Protein AF-J0D8G4-F1 (afdb_monomer)

pLDDT: mean 87.31, std 18.26, range [24.48, 98.5]

Organism: Auricularia subglabra (strain TFB-10046 / SS5) (NCBI:txid717982)

Nearest PDB structures (foldseek):
  6wvt-assembly1_K  TM=3.069E-01  e=6.778E+00  Mus musculus

InterPro domains:
  IPR002893 Zinc finger, MYND-type [PF01753] (231-279)
  IPR002893 Zinc finger, MYND-type [PS50865] (231-279)

Radius of gyration: 22.6 Å; Cα contacts (8 Å, |Δi|>4): 363; chains: 1; bounding box: 56×48×64 Å

Secondary structure (DSSP, 8-state):
----PPPP----TTSSSS----SHHHH-TT-HHHHHHHHHHHHHTT-S-HHHHHHHHHHHHHHHHHHHTSHHHHHHHHHHHHHHHHHHHHHHHHHHHTSPSSPPHHHHHHHHHHHHGGGHHHHHHHHHHHH-TT--TTHHHHHHTT-HHHHHHHHHHHHTT-SSHHHH-HHHHHHHHHHHHHS-GGGGTTT-PPPPPHHHHHHHHHHHHHTTSHHHHHHHHHHHHHH--B-TTT--BGGG-SSSSPPEEPTTT-S-EESSHHHHHHHHT-SSS-HHHHHHHHHHHTTT--TTS-HHHHHHHHHHTT--HHHHHHHHHHHHTTSPPTTEEEE--GGGT---EEEE--SSS----------------

Solvent-accessible surface area (backbone atoms only — not comparable to full-atom values): 21196 Å² total; per-residue (Å²): 135,82,80,78,73,76,80,72,79,78,68,76,73,78,81,60,97,67,85,56,70,87,46,68,53,74,70,19,78,76,36,63,68,58,46,52,50,52,47,50,54,38,42,72,73,67,42,88,43,43,57,58,53,39,54,45,36,76,76,40,36,91,64,43,44,64,58,45,51,34,75,67,47,28,50,53,54,49,51,51,48,51,53,48,39,51,48,26,40,51,50,47,52,56,52,53,73,73,52,70,84,82,75,54,69,71,58,51,53,54,49,43,50,67,46,45,57,86,44,45,44,53,48,50,41,51,38,48,45,58,65,35,57,78,49,60,97,52,45,37,54,65,48,43,64,96,42,51,55,60,52,45,53,47,52,48,60,34,49,76,72,40,94,54,39,78,81,77,36,44,68,56,50,51,43,47,39,52,52,62,72,67,54,57,69,81,67,26,64,90,84,48,70,75,79,82,52,69,69,45,55,49,49,53,51,51,53,57,54,46,46,64,38,63,46,33,40,31,47,59,37,46,46,41,61,54,63,35,69,35,17,62,60,78,55,50,42,59,86,76,44,91,58,84,72,79,57,52,52,42,90,78,38,58,61,51,34,20,79,42,72,65,38,46,54,53,32,40,66,30,89,91,66,29,42,64,79,46,39,62,54,46,29,57,50,57,72,80,48,57,90,86,48,53,59,67,56,41,25,53,51,39,59,76,67,62,59,55,43,64,54,40,23,53,49,35,31,49,50,62,37,74,74,41,55,96,42,47,39,50,45,45,36,47,68,77,73,52,46,74,43,80,43,78,44,61,81,86,72,74,80,78,85,76,73,76,78,68,82,78,72,88,77,84,128

Structure (mmCIF, N/CA/C/O backbone):
data_AF-J0D8G4-F1
#
_entry.id   AF-J0D8G4-F1
#
loop_
_atom_site.group_PDB
_atom_site.id
_atom_site.type_symbol
_atom_site.label_atom_id
_atom_site.label_alt_id
_atom_site.label_comp_id
_atom_site.label_asym_id
_atom_site.label_entity_id
_atom_site.label_seq_id
_atom_site.pdbx_PDB_ins_code
_atom_site.Cartn_x
_atom_site.Cartn_y
_atom_site.Cartn_z
_atom_site.occupancy
_atom_site.B_iso_or_equiv
_atom_site.auth_seq_id
_atom_site.auth_comp_id
_atom_site.auth_asym_id
_atom_site.auth_atom_id
_atom_site.pdbx_PDB_model_num
ATOM 1 N N . MET A 1 1 ? -12.439 -22.809 19.357 1.00 33.28 1 MET A N 1
ATOM 2 C CA . MET A 1 1 ? -11.492 -21.901 18.682 1.00 33.28 1 MET A CA 1
ATOM 3 C C . MET A 1 1 ? -11.550 -22.225 17.202 1.00 33.28 1 MET A C 1
ATOM 5 O O . MET A 1 1 ? -11.176 -23.330 16.844 1.00 33.28 1 MET A O 1
ATOM 9 N N . ARG A 1 2 ? -12.129 -21.354 16.369 1.00 24.77 2 ARG A N 1
ATOM 10 C CA . ARG A 1 2 ? -11.902 -21.416 14.920 1.00 24.77 2 ARG A CA 1
ATOM 11 C C . ARG A 1 2 ? -10.681 -20.539 14.688 1.00 24.77 2 ARG A C 1
ATOM 13 O O . ARG A 1 2 ? -10.764 -19.349 14.970 1.00 24.77 2 ARG A O 1
ATOM 20 N N . GLU A 1 3 ? -9.556 -21.133 14.313 1.00 24.48 3 GLU A N 1
ATOM 21 C CA . GLU A 1 3 ? -8.421 -20.363 13.810 1.00 24.48 3 GLU A CA 1
ATOM 22 C C . GLU A 1 3 ? -8.910 -19.615 12.567 1.00 24.48 3 GLU A C 1
ATOM 24 O O . GLU A 1 3 ? -9.415 -20.228 11.624 1.00 24.48 3 GLU A O 1
ATOM 29 N N . SER A 1 4 ? -8.874 -18.284 12.615 1.00 26.41 4 SER A N 1
ATOM 30 C CA . SER A 1 4 ? -9.099 -17.457 11.436 1.00 26.41 4 SER A CA 1
ATOM 31 C C . SER A 1 4 ? -8.004 -17.811 10.440 1.00 26.41 4 SER A C 1
ATOM 33 O O . SER A 1 4 ? -6.831 -17.545 10.699 1.00 26.41 4 SER A O 1
ATOM 35 N N . LEU A 1 5 ? -8.380 -18.461 9.337 1.00 25.53 5 LEU A N 1
ATOM 36 C CA . LEU A 1 5 ? -7.475 -18.682 8.216 1.00 25.53 5 LEU A CA 1
ATOM 37 C C . LEU A 1 5 ? -6.892 -17.317 7.812 1.00 25.53 5 LEU A C 1
ATOM 39 O O . LEU A 1 5 ? -7.660 -16.348 7.748 1.00 25.53 5 LEU A O 1
ATOM 43 N N . PRO A 1 6 ? -5.571 -17.201 7.589 1.00 31.73 6 PRO A N 1
ATOM 44 C CA . PRO A 1 6 ? -4.994 -15.965 7.080 1.00 31.73 6 PRO A CA 1
ATOM 45 C C . PRO A 1 6 ? -5.737 -15.590 5.797 1.00 31.73 6 PRO A C 1
ATOM 47 O O . PRO A 1 6 ? -5.976 -16.454 4.952 1.00 31.73 6 PRO A O 1
ATOM 50 N N . ALA A 1 7 ? -6.162 -14.328 5.689 1.00 33.81 7 ALA A N 1
ATOM 51 C CA . ALA A 1 7 ? -6.790 -13.824 4.477 1.00 33.81 7 ALA A CA 1
ATOM 52 C C . ALA A 1 7 ? -5.858 -14.142 3.304 1.00 33.81 7 ALA A C 1
ATOM 54 O O . ALA A 1 7 ? -4.708 -13.694 3.298 1.00 33.81 7 ALA A O 1
ATOM 55 N N . GLU A 1 8 ? -6.320 -14.972 2.365 1.00 28.77 8 GLU A N 1
ATOM 56 C CA . GLU A 1 8 ? -5.532 -15.279 1.178 1.00 28.77 8 GLU A CA 1
ATOM 57 C C . GLU A 1 8 ? -5.184 -13.955 0.493 1.00 28.77 8 GLU A C 1
ATOM 59 O O . GLU A 1 8 ? -6.069 -13.103 0.339 1.00 28.77 8 GLU A O 1
ATOM 64 N N . PRO A 1 9 ? -3.914 -13.735 0.113 1.00 41.28 9 PRO A N 1
ATOM 65 C CA . PRO A 1 9 ? -3.548 -12.539 -0.618 1.00 41.28 9 PRO A CA 1
ATOM 66 C C . PRO A 1 9 ? -4.408 -12.502 -1.879 1.00 41.28 9 PRO A C 1
ATOM 68 O O . PRO A 1 9 ? -4.292 -13.371 -2.743 1.00 41.28 9 PRO A O 1
ATOM 71 N N . HIS A 1 10 ? -5.314 -11.522 -1.954 1.00 43.25 10 HIS A N 1
ATOM 72 C CA . HIS A 1 10 ? -6.151 -11.304 -3.122 1.00 43.25 10 HIS A CA 1
ATOM 73 C C . HIS A 1 10 ? -5.232 -11.171 -4.333 1.00 43.25 10 HIS A C 1
ATOM 75 O O . HIS A 1 10 ? -4.576 -10.144 -4.525 1.00 43.25 10 HIS A O 1
ATOM 81 N N . LEU A 1 11 ? -5.160 -12.234 -5.136 1.00 44.50 11 LEU A N 1
ATOM 82 C CA . LEU A 1 11 ? -4.431 -12.203 -6.388 1.00 44.50 11 LEU A CA 1
ATOM 83 C C . LEU A 1 11 ? -4.994 -11.035 -7.198 1.00 44.50 11 LEU A C 1
ATOM 85 O O . LEU A 1 11 ? -6.216 -10.960 -7.379 1.00 44.50 11 LEU A O 1
ATOM 89 N N . PRO A 1 12 ? -4.156 -10.117 -7.707 1.00 48.03 12 PRO A N 1
ATOM 90 C CA . PRO A 1 12 ? -4.636 -9.171 -8.691 1.00 48.03 12 PRO A CA 1
ATOM 91 C C . PRO A 1 12 ? -5.202 -10.006 -9.841 1.00 48.03 12 PRO A C 1
ATOM 93 O O . PRO A 1 12 ? -4.474 -10.790 -10.448 1.00 48.03 12 PRO A O 1
ATOM 96 N N . ALA A 1 13 ? -6.506 -9.871 -10.089 1.00 48.19 13 ALA A N 1
ATOM 97 C CA . ALA A 1 13 ? -7.339 -10.723 -10.947 1.00 48.19 13 ALA A CA 1
ATOM 98 C C . ALA A 1 13 ? -6.968 -10.721 -12.453 1.00 48.19 13 ALA A C 1
ATOM 100 O O . ALA A 1 13 ? -7.826 -10.906 -13.309 1.00 48.19 13 ALA A O 1
ATOM 101 N N . GLY A 1 14 ? -5.705 -10.467 -12.800 1.00 46.44 14 GLY A N 1
ATOM 102 C CA . GLY A 1 14 ? -5.222 -10.249 -14.159 1.00 46.44 14 GLY A CA 1
ATOM 103 C C . GLY A 1 14 ? -4.595 -11.455 -14.863 1.00 46.44 14 GLY A C 1
ATOM 104 O O . GLY A 1 14 ? -4.374 -11.346 -16.063 1.00 46.44 14 GLY A O 1
ATOM 105 N N . ASP A 1 15 ? -4.308 -12.573 -14.181 1.00 48.62 15 ASP A N 1
ATOM 106 C CA . ASP A 1 15 ? -3.599 -13.718 -14.800 1.00 48.62 15 ASP A CA 1
ATOM 107 C C . ASP A 1 15 ? -4.472 -14.980 -15.004 1.00 48.62 15 ASP A C 1
ATOM 109 O O . ASP A 1 15 ? -4.035 -15.924 -15.662 1.00 48.62 15 ASP A O 1
ATOM 113 N N . LEU A 1 16 ? -5.722 -15.012 -14.520 1.00 48.69 16 LEU A N 1
ATOM 114 C CA . LEU A 1 16 ? -6.654 -16.106 -14.825 1.00 48.69 16 LEU A CA 1
ATOM 115 C C . LEU A 1 16 ? -7.402 -15.795 -16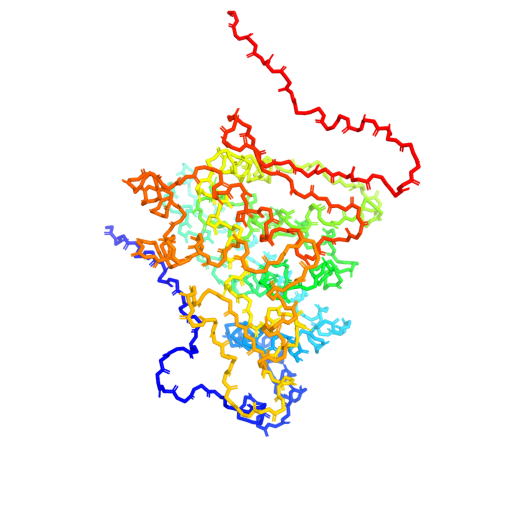.125 1.00 48.69 16 LEU A C 1
ATOM 117 O O . LEU A 1 16 ? -7.950 -14.711 -16.291 1.00 48.69 16 LEU A O 1
ATOM 121 N N . ALA A 1 17 ? -7.441 -16.760 -17.044 1.00 48.78 17 ALA A N 1
ATOM 122 C CA . ALA A 1 17 ? -7.949 -16.661 -18.418 1.00 48.78 17 ALA A CA 1
ATOM 123 C C . ALA A 1 17 ? -9.446 -16.273 -18.585 1.00 48.78 17 ALA A C 1
ATOM 125 O O . ALA A 1 17 ? -9.993 -16.379 -19.682 1.00 48.78 17 ALA A O 1
ATOM 126 N N . GLY A 1 18 ? -10.117 -15.802 -17.530 1.00 47.75 18 GLY A N 1
ATOM 127 C CA . GLY A 1 18 ? -11.491 -15.308 -17.531 1.00 47.75 18 GLY A CA 1
ATOM 128 C C . GLY A 1 18 ? -11.559 -13.780 -17.555 1.00 47.75 18 GLY A C 1
ATOM 129 O O . GLY A 1 18 ? -11.491 -13.144 -16.513 1.00 47.75 18 GLY A O 1
ATOM 130 N N . GLY A 1 19 ? -11.705 -13.220 -18.759 1.00 58.56 19 GLY A N 1
ATOM 131 C CA . GLY A 1 19 ? -12.304 -11.911 -19.072 1.00 58.56 19 GLY A CA 1
ATOM 132 C C . GLY A 1 19 ? -12.262 -10.795 -18.022 1.00 58.56 19 GLY A C 1
ATOM 133 O O . GLY A 1 19 ? -13.315 -10.264 -17.679 1.00 58.56 19 GLY A O 1
ATOM 134 N N . TRP A 1 20 ? -11.080 -10.390 -17.552 1.00 65.56 20 TRP A N 1
ATOM 135 C CA . TRP A 1 20 ? -10.944 -9.091 -16.887 1.00 65.56 20 TRP A CA 1
ATOM 136 C C . TRP A 1 20 ? -11.300 -7.970 -17.885 1.00 65.56 20 TRP A C 1
ATOM 138 O O . TRP A 1 20 ? -11.010 -8.150 -19.077 1.00 65.56 20 TRP A O 1
ATOM 148 N N . PRO A 1 21 ? -11.904 -6.845 -17.446 1.00 74.44 21 PRO A N 1
ATOM 149 C CA . PRO A 1 21 ? -12.318 -5.770 -18.341 1.00 74.44 21 PRO A CA 1
ATOM 150 C C . PRO A 1 21 ? -11.182 -5.353 -19.278 1.00 74.44 21 PRO A C 1
ATOM 152 O O . PRO A 1 21 ? -10.086 -5.000 -18.835 1.00 74.44 21 PRO A O 1
ATOM 155 N N . ARG A 1 22 ? -11.428 -5.452 -20.583 1.00 70.25 22 ARG A N 1
ATOM 156 C CA . ARG A 1 22 ? -10.457 -5.181 -21.652 1.00 70.25 22 ARG A CA 1
ATOM 157 C C . ARG A 1 22 ? -10.414 -3.713 -22.038 1.00 70.25 22 ARG A C 1
ATOM 159 O O . ARG A 1 22 ? -9.465 -3.289 -22.696 1.00 70.25 22 ARG A O 1
ATOM 166 N N . SER A 1 23 ? -11.433 -2.962 -21.647 1.00 78.25 23 SER A N 1
ATOM 167 C CA . SER A 1 23 ? -11.583 -1.550 -21.954 1.00 78.25 23 SER A CA 1
ATOM 168 C C . SER A 1 23 ? -12.081 -0.770 -20.741 1.00 78.25 23 SER A C 1
ATOM 170 O O . SER A 1 23 ? -12.554 -1.337 -19.750 1.00 78.25 23 SER A O 1
ATOM 172 N N . LEU A 1 24 ? -11.962 0.555 -20.822 1.00 85.06 24 LEU A N 1
ATOM 173 C CA . LEU A 1 24 ? -12.530 1.447 -19.819 1.00 85.06 24 LEU A CA 1
ATOM 174 C C . LEU A 1 24 ? -14.051 1.387 -19.807 1.00 85.06 24 LEU A C 1
ATOM 176 O O . LEU A 1 24 ? -14.644 1.495 -18.743 1.00 85.06 24 LEU A O 1
ATOM 180 N N . GLU A 1 25 ? -14.670 1.182 -20.963 1.00 88.12 25 GLU A N 1
ATOM 181 C CA . GLU A 1 25 ? -16.117 1.112 -21.132 1.00 88.12 25 GLU A CA 1
ATOM 182 C C . GLU A 1 25 ? -16.698 -0.136 -20.456 1.00 88.12 25 GLU A C 1
ATOM 184 O O . GLU A 1 25 ? -17.761 -0.068 -19.852 1.00 88.12 25 GLU A O 1
ATOM 189 N N . GLU A 1 26 ? -15.986 -1.267 -20.473 1.00 86.12 26 GLU A N 1
ATOM 190 C CA . GLU A 1 26 ? -16.391 -2.464 -19.719 1.00 86.12 26 GLU A CA 1
ATOM 191 C C . GLU A 1 26 ? -16.316 -2.235 -18.201 1.00 86.12 26 GLU A C 1
ATOM 193 O O . GLU A 1 26 ? -17.081 -2.810 -17.423 1.00 86.12 26 GLU A O 1
ATOM 198 N N . LEU A 1 27 ? -15.394 -1.377 -17.763 1.00 86.25 27 LEU A N 1
ATOM 199 C CA . LEU A 1 27 ? -15.210 -1.046 -16.357 1.00 86.25 27 LEU A CA 1
ATOM 200 C C . LEU A 1 27 ? -16.160 0.066 -15.882 1.00 86.25 27 LEU A C 1
ATOM 202 O O . LEU A 1 27 ? -16.593 0.069 -14.728 1.00 86.25 27 LEU A O 1
ATOM 206 N N . PHE A 1 28 ? -16.468 1.005 -16.763 1.00 92.50 28 PHE A N 1
ATOM 207 C CA . PHE A 1 28 ? -17.262 2.195 -16.515 1.00 92.50 28 PHE A CA 1
ATOM 208 C C . PHE A 1 28 ? -18.282 2.356 -17.653 1.00 92.50 28 PHE A C 1
ATOM 210 O O . PHE A 1 28 ? -18.129 3.245 -18.494 1.00 92.50 28 PHE A O 1
ATOM 217 N N . PRO A 1 29 ? -19.333 1.516 -17.697 1.00 90.44 29 PRO A N 1
ATOM 218 C CA . PRO A 1 29 ? -20.279 1.483 -18.819 1.00 90.44 29 PRO A CA 1
ATOM 219 C C . PRO A 1 29 ? -21.029 2.803 -19.017 1.00 90.44 29 PRO A C 1
ATOM 221 O O . PRO A 1 29 ? -21.440 3.126 -20.126 1.00 90.44 29 PRO A O 1
ATOM 224 N N . GLU A 1 30 ? -21.176 3.594 -17.954 1.00 93.88 30 GLU A N 1
ATOM 225 C CA . GLU A 1 30 ? -21.797 4.921 -17.997 1.00 93.88 30 GLU A CA 1
ATOM 226 C C . GLU A 1 30 ? -20.766 6.068 -17.967 1.00 93.88 30 GLU A C 1
ATOM 228 O O . GLU A 1 30 ? -21.123 7.224 -17.731 1.00 93.88 30 GLU A O 1
ATOM 233 N N . GLY A 1 31 ? -19.483 5.753 -18.164 1.00 94.44 31 GLY A N 1
ATOM 234 C CA . GLY A 1 31 ? -18.351 6.660 -17.987 1.00 94.44 31 GLY A CA 1
ATOM 235 C C . GLY A 1 31 ? -17.797 6.669 -16.557 1.00 94.44 31 GLY A C 1
ATOM 236 O O . GLY A 1 31 ? -18.505 6.382 -15.582 1.00 94.44 31 GLY A O 1
ATOM 237 N N . THR A 1 32 ? -16.502 6.986 -16.436 1.00 93.19 32 THR A N 1
ATOM 238 C CA . THR A 1 32 ? -15.746 6.975 -15.169 1.00 93.19 32 THR A CA 1
ATOM 239 C C . THR A 1 32 ? -16.421 7.839 -14.107 1.00 93.19 32 THR A C 1
ATOM 241 O O . THR A 1 32 ? -16.737 7.350 -13.023 1.00 93.19 32 THR A O 1
ATOM 244 N N . ASP A 1 33 ? -16.742 9.088 -14.445 1.00 95.56 33 ASP A N 1
ATOM 245 C CA . ASP A 1 33 ? -17.301 10.059 -13.502 1.00 95.56 33 ASP A CA 1
ATOM 246 C C . ASP A 1 33 ? -18.657 9.636 -12.942 1.00 95.56 33 ASP A C 1
ATOM 248 O O . ASP A 1 33 ? -18.877 9.678 -11.732 1.00 95.56 33 ASP A O 1
ATOM 252 N N . ARG A 1 34 ? -19.584 9.213 -13.810 1.00 96.56 34 ARG A N 1
ATOM 253 C CA . ARG A 1 34 ? -20.932 8.805 -13.392 1.00 96.56 34 ARG A CA 1
ATOM 254 C C . ARG A 1 34 ? -20.885 7.538 -12.544 1.00 96.56 34 ARG A C 1
ATOM 256 O O . ARG A 1 34 ? -21.571 7.466 -11.521 1.00 96.56 34 ARG A O 1
ATOM 263 N N . THR A 1 35 ? -20.043 6.580 -12.924 1.00 96.12 35 THR A N 1
ATOM 264 C CA . THR A 1 35 ? -19.861 5.337 -12.167 1.00 96.12 35 THR A CA 1
ATOM 265 C C . THR A 1 35 ? -19.278 5.623 -10.782 1.00 96.12 35 THR A C 1
ATOM 267 O O . THR A 1 35 ? -19.861 5.224 -9.774 1.00 96.12 35 THR A O 1
ATOM 270 N N . LEU A 1 36 ? -18.166 6.364 -10.704 1.00 96.94 36 LEU A N 1
ATOM 271 C CA . LEU A 1 36 ? -17.510 6.669 -9.431 1.00 96.94 36 LEU A CA 1
ATOM 272 C C . LEU A 1 36 ? -18.367 7.579 -8.543 1.00 96.94 36 LEU A C 1
ATOM 274 O O . LEU A 1 36 ? -18.434 7.352 -7.338 1.00 96.94 36 LEU A O 1
ATOM 278 N N . ARG A 1 37 ? -19.101 8.544 -9.113 1.00 97.62 37 ARG A N 1
ATOM 279 C CA . ARG A 1 37 ? -20.067 9.360 -8.358 1.00 97.62 37 ARG A CA 1
ATOM 280 C C . ARG A 1 37 ? -21.176 8.503 -7.756 1.00 97.62 37 ARG A C 1
ATOM 282 O O . ARG A 1 37 ? -21.519 8.689 -6.593 1.00 97.62 37 ARG A O 1
ATOM 289 N N . SER A 1 38 ? -21.704 7.544 -8.516 1.00 97.44 38 SER A N 1
ATOM 290 C CA . SER A 1 38 ? -22.723 6.613 -8.019 1.00 97.44 38 SER A CA 1
ATOM 291 C C . SER A 1 38 ? -22.182 5.755 -6.873 1.00 97.44 38 SER A C 1
ATOM 293 O O . SER A 1 38 ? -22.856 5.602 -5.857 1.00 97.44 38 SER A O 1
ATOM 295 N N . LEU A 1 39 ? -20.939 5.270 -6.978 1.00 97.00 39 LEU A N 1
ATOM 296 C CA . LEU A 1 39 ? -20.277 4.545 -5.890 1.00 97.00 39 LEU A CA 1
ATOM 297 C C . LEU A 1 39 ? -20.058 5.425 -4.650 1.00 97.00 39 LEU A C 1
ATOM 299 O O . LEU A 1 39 ? -20.285 4.958 -3.540 1.00 97.00 39 LEU A O 1
ATOM 303 N N . LEU A 1 40 ? -19.679 6.697 -4.801 1.00 97.88 40 LEU A N 1
ATOM 304 C CA . LEU A 1 40 ? -19.556 7.611 -3.658 1.00 97.88 40 LEU A CA 1
ATOM 305 C C . LEU A 1 40 ? -20.907 7.910 -3.000 1.00 97.88 40 LEU A C 1
ATOM 307 O O . LEU A 1 40 ? -20.990 7.925 -1.776 1.00 97.88 40 LEU A O 1
ATOM 311 N N . ASN A 1 41 ? -21.973 8.074 -3.784 1.00 97.81 41 ASN A N 1
ATOM 312 C CA . ASN A 1 41 ? -23.323 8.249 -3.243 1.00 97.81 41 ASN A CA 1
ATOM 313 C C . ASN A 1 41 ? -23.768 7.010 -2.442 1.00 97.81 41 ASN A C 1
ATOM 315 O O . ASN A 1 41 ? -24.327 7.136 -1.355 1.00 97.81 41 ASN A O 1
ATOM 319 N N . LEU A 1 42 ? -23.483 5.807 -2.952 1.00 97.50 42 LEU A N 1
ATOM 320 C CA . LEU A 1 42 ? -23.752 4.554 -2.243 1.00 97.50 42 LEU A CA 1
ATOM 321 C C . LEU A 1 42 ? -22.906 4.430 -0.968 1.00 97.50 42 LEU A C 1
ATOM 323 O O . LEU A 1 42 ? -23.422 4.021 0.070 1.00 97.50 42 LEU A O 1
ATOM 327 N N . LEU A 1 43 ? -21.630 4.821 -1.018 1.00 96.94 43 LEU A N 1
ATOM 328 C CA . LEU A 1 43 ? -20.745 4.842 0.147 1.00 96.94 43 LEU A CA 1
ATOM 329 C C . LEU A 1 43 ? -21.286 5.767 1.247 1.00 96.94 43 LEU A C 1
ATOM 331 O O . LEU A 1 43 ? -21.270 5.413 2.426 1.00 96.94 43 LEU A O 1
ATOM 335 N N . GLU A 1 44 ? -21.782 6.945 0.872 1.00 96.69 44 GLU A N 1
ATOM 336 C CA . GLU A 1 44 ? -22.394 7.894 1.803 1.00 96.69 44 GLU A CA 1
ATOM 337 C C . GLU A 1 44 ? -23.674 7.359 2.430 1.00 96.69 44 GLU A C 1
ATOM 339 O O . GLU A 1 44 ? -23.839 7.497 3.642 1.00 96.69 44 GLU A O 1
ATOM 344 N N . ALA A 1 45 ? -24.505 6.670 1.647 1.00 96.62 45 ALA A N 1
ATOM 345 C CA . ALA A 1 45 ? -25.709 5.987 2.115 1.00 96.62 45 ALA A CA 1
ATOM 346 C C . ALA A 1 45 ? -25.424 4.648 2.835 1.00 96.62 45 ALA A C 1
ATOM 348 O O . ALA A 1 45 ? -26.313 3.815 2.979 1.00 96.62 45 ALA A O 1
ATOM 349 N N . ASP A 1 46 ? -24.183 4.442 3.288 1.00 95.19 46 ASP A N 1
ATOM 350 C CA . ASP A 1 46 ? -23.725 3.290 4.071 1.00 95.19 46 ASP A CA 1
ATOM 351 C C . ASP A 1 46 ? -23.778 1.926 3.373 1.00 95.19 46 ASP A C 1
ATOM 353 O O . ASP A 1 46 ? -23.585 0.893 4.017 1.00 95.19 46 ASP A O 1
ATOM 357 N N . PHE A 1 47 ? -23.904 1.892 2.046 1.00 96.19 47 PHE A N 1
ATOM 358 C CA . PHE A 1 47 ? -23.736 0.646 1.307 1.00 96.19 47 PHE A CA 1
ATOM 359 C C . PHE A 1 47 ? -22.264 0.187 1.327 1.00 96.19 47 PHE A C 1
ATOM 361 O O . PHE A 1 47 ? -21.343 1.012 1.277 1.00 96.19 47 PHE A O 1
ATOM 368 N N . PRO A 1 48 ? -21.998 -1.133 1.367 1.00 92.69 48 PRO A N 1
ATOM 369 C CA . PRO A 1 48 ? -20.652 -1.698 1.476 1.00 92.69 48 PRO A CA 1
ATOM 370 C C . PRO A 1 48 ? -19.895 -1.695 0.133 1.00 92.69 48 PRO A C 1
ATOM 372 O O . PRO A 1 48 ? -19.330 -2.699 -0.283 1.00 92.69 48 PRO A O 1
ATOM 375 N N . VAL A 1 49 ? -19.859 -0.555 -0.559 1.00 96.12 49 VAL A N 1
ATOM 376 C CA . VAL A 1 49 ? -19.206 -0.399 -1.874 1.00 96.12 49 VAL A CA 1
ATOM 377 C C . VAL A 1 49 ? -17.715 -0.050 -1.786 1.00 96.12 49 VAL A C 1
ATOM 379 O O . VAL A 1 49 ? -17.060 0.131 -2.810 1.00 96.12 49 VAL A O 1
ATOM 382 N N . GLY A 1 50 ? -17.157 0.037 -0.573 1.00 94.06 50 GLY A N 1
ATOM 383 C CA . GLY A 1 50 ? -15.745 0.367 -0.351 1.00 94.06 50 GLY A CA 1
ATOM 384 C C . GLY A 1 50 ? -14.787 -0.607 -1.044 1.00 94.06 50 GLY A C 1
ATOM 385 O O . GLY A 1 50 ? -13.855 -0.162 -1.708 1.00 94.06 50 GLY A O 1
ATOM 386 N N . ALA A 1 51 ? -15.070 -1.914 -0.975 1.00 92.19 51 ALA A N 1
ATOM 387 C CA . ALA A 1 51 ? -14.310 -2.940 -1.694 1.00 92.19 51 ALA A CA 1
ATOM 388 C C . ALA A 1 51 ? -14.348 -2.718 -3.215 1.00 92.19 51 ALA A C 1
ATOM 390 O O . ALA A 1 51 ? -13.320 -2.760 -3.878 1.00 92.19 51 ALA A O 1
ATOM 391 N N . THR A 1 52 ? -15.514 -2.374 -3.769 1.00 94.56 52 THR A N 1
ATOM 392 C CA . THR A 1 52 ? -15.644 -2.093 -5.203 1.00 94.56 52 THR A CA 1
ATOM 393 C C . THR A 1 52 ? -14.822 -0.876 -5.621 1.00 94.56 52 THR A C 1
ATOM 395 O O . THR A 1 52 ? -14.167 -0.920 -6.657 1.00 94.56 52 THR A O 1
ATOM 398 N N . ILE A 1 53 ? -14.811 0.205 -4.833 1.00 95.69 53 ILE A N 1
ATOM 399 C CA . ILE A 1 53 ? -13.964 1.378 -5.117 1.00 95.69 53 ILE A CA 1
ATOM 400 C C . ILE A 1 53 ? -12.482 0.983 -5.067 1.00 95.69 53 ILE A C 1
ATOM 402 O O . ILE A 1 53 ? -11.720 1.364 -5.956 1.00 95.69 53 ILE A O 1
ATOM 406 N N . LEU A 1 54 ? -12.092 0.192 -4.065 1.00 94.06 54 LEU A N 1
ATOM 407 C CA . LEU A 1 54 ? -10.730 -0.304 -3.892 1.00 94.06 54 LEU A CA 1
ATOM 408 C C . LEU A 1 54 ? -10.263 -1.155 -5.082 1.00 94.06 54 LEU A C 1
ATOM 410 O O . LEU A 1 54 ? -9.186 -0.904 -5.623 1.00 94.06 54 LEU A O 1
ATOM 414 N N . ASP A 1 55 ? -11.092 -2.088 -5.550 1.00 91.31 55 ASP A N 1
ATOM 415 C CA . ASP A 1 55 ? -10.796 -2.935 -6.710 1.00 91.31 55 ASP A CA 1
ATOM 416 C C . ASP A 1 55 ? -10.553 -2.097 -7.972 1.00 91.31 55 ASP A C 1
ATOM 418 O O . ASP A 1 55 ? -9.599 -2.327 -8.726 1.00 91.31 55 ASP A O 1
ATOM 422 N N . ARG A 1 56 ? -11.395 -1.077 -8.195 1.00 93.06 56 ARG A N 1
ATOM 423 C CA . ARG A 1 56 ? -11.248 -0.154 -9.332 1.00 93.06 56 ARG A CA 1
ATOM 424 C C . ARG A 1 56 ? -9.985 0.685 -9.184 1.00 93.06 56 ARG A C 1
ATOM 426 O O . ARG A 1 56 ? -9.249 0.825 -10.159 1.00 93.06 56 ARG A O 1
ATOM 433 N N . LEU A 1 57 ? -9.697 1.194 -7.986 1.00 93.62 57 LEU A N 1
ATOM 434 C CA . LEU A 1 57 ? -8.475 1.946 -7.709 1.00 93.62 57 LEU A CA 1
ATOM 435 C C . LEU A 1 57 ? -7.224 1.089 -7.950 1.00 93.62 57 LEU A C 1
ATOM 437 O O . LEU A 1 57 ? -6.297 1.560 -8.599 1.00 93.62 57 LEU A O 1
ATOM 441 N N . SER A 1 58 ? -7.200 -0.168 -7.500 1.00 88.94 58 SER A N 1
ATOM 442 C CA . SER A 1 58 ? -6.059 -1.073 -7.704 1.00 88.94 58 SER A CA 1
ATOM 443 C C . SER A 1 58 ? -5.829 -1.408 -9.181 1.00 88.94 58 SER A C 1
ATOM 445 O O . SER A 1 58 ? -4.690 -1.508 -9.637 1.00 88.94 58 SER A O 1
ATOM 447 N N . GLY A 1 59 ? -6.903 -1.584 -9.954 1.00 86.56 59 GLY A N 1
ATOM 448 C CA . GLY A 1 59 ? -6.795 -1.911 -11.375 1.00 86.56 59 GLY A CA 1
ATOM 449 C C . GLY A 1 59 ? -6.509 -0.717 -12.284 1.00 86.56 59 GLY A C 1
ATOM 450 O O . GLY A 1 59 ? -5.826 -0.865 -13.297 1.00 86.56 59 GLY A O 1
ATOM 451 N N . PHE A 1 60 ? -7.047 0.452 -11.934 1.00 90.25 60 PHE A N 1
ATOM 452 C CA . PHE A 1 60 ? -7.231 1.582 -12.847 1.00 90.25 60 PHE A CA 1
ATOM 453 C C . PHE A 1 60 ? -6.920 2.920 -12.170 1.00 90.25 60 PHE A C 1
ATOM 455 O O . PHE A 1 60 ? -7.549 3.942 -12.456 1.00 90.25 60 PHE A O 1
ATOM 462 N N . ARG A 1 61 ? -5.922 2.917 -11.277 1.00 92.12 61 ARG A N 1
ATOM 463 C CA . ARG A 1 61 ? -5.497 4.078 -10.481 1.00 92.12 61 ARG A CA 1
ATOM 464 C C . ARG A 1 61 ? -5.397 5.388 -11.274 1.00 92.12 61 ARG A C 1
ATOM 466 O O . ARG A 1 61 ? -5.985 6.355 -10.805 1.00 92.12 61 ARG A O 1
ATOM 473 N N . PRO A 1 62 ? -4.750 5.458 -12.453 1.00 90.75 62 PRO A N 1
ATOM 474 C CA . PRO A 1 62 ? -4.615 6.710 -13.206 1.00 90.75 62 PRO A CA 1
ATOM 475 C C . PRO A 1 62 ? -5.936 7.347 -13.652 1.00 90.75 62 PRO A C 1
ATOM 477 O O . PRO A 1 62 ? -5.956 8.535 -13.935 1.00 90.75 62 PRO A O 1
ATOM 480 N N . PHE A 1 63 ? -7.044 6.600 -13.678 1.00 91.25 63 PHE A N 1
ATOM 481 C CA . PHE A 1 63 ? -8.374 7.152 -13.961 1.00 91.25 63 PHE A CA 1
ATOM 482 C C . PHE A 1 63 ? -9.202 7.365 -12.701 1.00 91.25 63 PHE A C 1
ATOM 484 O O . PHE A 1 63 ? -9.936 8.343 -12.590 1.00 91.25 63 PHE A O 1
ATOM 491 N N . VAL A 1 64 ? -9.092 6.443 -11.743 1.00 95.12 64 VAL A N 1
ATOM 492 C CA . VAL A 1 64 ? -9.888 6.482 -10.514 1.00 95.12 64 VAL A CA 1
ATOM 493 C C . VAL A 1 64 ? -9.351 7.531 -9.548 1.00 95.12 64 VAL A C 1
ATOM 495 O O . VAL A 1 64 ? -10.127 8.310 -9.000 1.00 95.12 64 VAL A O 1
ATOM 498 N N . LEU A 1 65 ? -8.034 7.584 -9.345 1.00 96.25 65 LEU A N 1
ATOM 499 C CA . LEU A 1 65 ? -7.434 8.477 -8.362 1.00 96.25 65 LEU A CA 1
ATOM 500 C C . LEU A 1 65 ? -7.676 9.956 -8.682 1.00 96.25 65 LEU A C 1
ATOM 502 O O . LEU A 1 65 ? -8.112 10.638 -7.762 1.00 96.25 65 LEU A O 1
ATOM 506 N N . PRO A 1 66 ? -7.489 10.475 -9.915 1.00 96.12 66 PRO A N 1
ATOM 507 C CA . PRO A 1 66 ? -7.762 11.888 -10.189 1.00 96.12 66 PRO A CA 1
ATOM 508 C C . PRO A 1 66 ? -9.197 12.298 -9.852 1.00 96.12 66 PRO A C 1
ATOM 510 O O . PRO A 1 66 ? -9.413 13.364 -9.281 1.00 96.12 66 PRO A O 1
ATOM 513 N N . PHE A 1 67 ? -10.173 11.426 -10.129 1.00 96.81 67 PHE A N 1
ATOM 514 C CA . PHE A 1 67 ? -11.565 11.656 -9.752 1.00 96.81 67 PHE A CA 1
ATOM 515 C C . PHE A 1 67 ? -11.741 11.692 -8.226 1.00 96.81 67 PHE A C 1
ATOM 517 O O . PHE A 1 67 ? -12.326 12.639 -7.692 1.00 96.81 67 PHE A O 1
ATOM 524 N N . LEU A 1 68 ? -11.223 10.686 -7.509 1.00 97.44 68 LEU A N 1
ATOM 525 C CA . LEU A 1 68 ? -11.339 10.614 -6.046 1.00 97.44 68 LEU A CA 1
ATOM 526 C C . LEU A 1 68 ? -10.566 11.741 -5.343 1.00 97.44 68 LEU A C 1
ATOM 528 O O . LEU A 1 68 ? -10.990 12.192 -4.284 1.00 97.44 68 LEU A O 1
ATOM 532 N N . ALA A 1 69 ? -9.457 12.200 -5.924 1.00 97.19 69 ALA A N 1
ATOM 533 C CA . ALA A 1 69 ? -8.575 13.225 -5.373 1.00 97.19 69 ALA A CA 1
ATOM 534 C C . ALA A 1 69 ? -9.090 14.659 -5.578 1.00 97.19 69 ALA A C 1
ATOM 536 O O . ALA A 1 69 ? -8.500 15.599 -5.040 1.00 97.19 69 ALA A O 1
ATOM 537 N N . THR A 1 70 ? -10.193 14.856 -6.311 1.00 97.31 70 THR A N 1
ATOM 538 C CA . THR A 1 70 ? -10.846 16.173 -6.360 1.00 97.31 70 THR A CA 1
ATOM 539 C C . THR A 1 70 ? -11.225 16.636 -4.943 1.00 97.31 70 THR A C 1
ATOM 541 O O . THR A 1 70 ? -11.592 15.804 -4.104 1.00 97.31 70 THR A O 1
ATOM 544 N N . PRO A 1 71 ? -11.172 17.952 -4.644 1.00 97.50 71 PRO A N 1
ATOM 545 C CA . PRO A 1 71 ? -11.451 18.462 -3.302 1.00 97.50 71 PRO A CA 1
ATOM 546 C C . PRO A 1 71 ? -12.798 18.018 -2.725 1.00 97.50 71 PRO A C 1
ATOM 548 O O . PRO A 1 71 ? -12.877 17.704 -1.539 1.00 97.50 71 PRO A O 1
ATOM 551 N N . GLU A 1 72 ? -13.833 17.952 -3.564 1.00 97.38 72 GLU A N 1
ATOM 552 C CA . GLU A 1 72 ? -15.164 17.483 -3.181 1.00 97.38 72 GLU A CA 1
ATOM 553 C C . GLU A 1 72 ? -15.149 15.996 -2.794 1.00 97.38 72 GLU A C 1
ATOM 555 O O . GLU A 1 72 ? -15.534 15.638 -1.680 1.00 97.38 72 GLU A O 1
ATOM 560 N N . HIS A 1 73 ? -14.677 15.116 -3.683 1.00 97.69 73 HIS A N 1
ATOM 561 C CA . HIS A 1 73 ? -14.740 13.671 -3.453 1.00 97.69 73 HIS A CA 1
ATOM 562 C C . HIS A 1 73 ? -13.829 13.218 -2.308 1.00 97.69 73 HIS A C 1
ATOM 564 O O . HIS A 1 73 ? -14.263 12.419 -1.473 1.00 97.69 73 HIS A O 1
ATOM 570 N N . ARG A 1 74 ? -12.612 13.771 -2.193 1.00 97.31 74 ARG A N 1
ATOM 571 C CA . ARG A 1 74 ? -11.722 13.455 -1.064 1.00 97.31 74 ARG A CA 1
ATOM 572 C C . ARG A 1 74 ? -12.342 13.885 0.266 1.00 97.31 74 ARG A C 1
ATOM 574 O O . ARG A 1 74 ? -12.298 13.125 1.231 1.00 97.31 74 ARG A O 1
ATOM 581 N N . ALA A 1 75 ? -12.996 15.054 0.317 1.00 97.38 75 ALA A N 1
ATOM 582 C CA . ALA A 1 75 ? -13.663 15.533 1.526 1.00 97.38 75 ALA A CA 1
ATOM 583 C C . ALA A 1 75 ? -14.815 14.609 1.942 1.00 97.38 75 ALA A C 1
ATOM 585 O O . ALA A 1 75 ? -14.947 14.318 3.130 1.00 97.38 75 ALA A O 1
ATOM 586 N N . ARG A 1 76 ? -15.597 14.100 0.981 1.00 97.62 76 ARG A N 1
ATOM 587 C CA . ARG A 1 76 ? -16.676 13.123 1.219 1.00 97.62 76 ARG A CA 1
ATOM 588 C C . ARG A 1 76 ? -16.140 11.807 1.795 1.00 97.62 76 ARG A C 1
ATOM 590 O O . ARG A 1 76 ? -16.639 11.332 2.815 1.00 97.62 76 ARG A O 1
ATOM 597 N N . ILE A 1 77 ? -15.078 11.253 1.204 1.00 98.00 77 ILE A N 1
ATOM 598 C CA . ILE A 1 77 ? -14.444 10.001 1.664 1.00 98.00 77 ILE A CA 1
ATOM 599 C C . ILE A 1 77 ? -13.861 10.165 3.074 1.00 98.00 77 ILE A C 1
ATOM 601 O O . ILE A 1 77 ? -14.126 9.342 3.953 1.00 98.00 77 ILE A O 1
ATOM 605 N N . ILE A 1 78 ? -13.109 11.245 3.310 1.00 98.25 78 ILE A N 1
ATOM 606 C CA . ILE A 1 78 ? -12.512 11.546 4.618 1.00 98.25 78 ILE A CA 1
ATOM 607 C C . ILE A 1 78 ? -13.606 11.768 5.665 1.00 98.25 78 ILE A C 1
ATOM 609 O O . ILE A 1 78 ? -13.548 11.171 6.738 1.00 98.25 78 ILE A O 1
ATOM 613 N N . ALA A 1 79 ? -14.641 12.556 5.355 1.00 97.88 79 ALA A N 1
ATOM 614 C CA . ALA A 1 79 ? -15.767 12.776 6.260 1.00 97.88 79 ALA A CA 1
ATOM 615 C C . ALA A 1 79 ? -16.463 11.460 6.632 1.00 97.88 79 ALA A C 1
ATOM 617 O O . ALA A 1 79 ? -16.792 11.255 7.802 1.00 97.88 79 ALA A O 1
ATOM 618 N N . LYS A 1 80 ? -16.629 10.538 5.672 1.00 97.75 80 LYS A N 1
ATOM 619 C CA . LYS A 1 80 ? -17.220 9.224 5.940 1.00 97.75 80 LYS A CA 1
ATOM 620 C C . LYS A 1 80 ? -16.356 8.376 6.872 1.00 97.75 80 LYS A C 1
ATOM 622 O O . LYS A 1 80 ? -16.887 7.795 7.820 1.00 97.75 80 LYS A O 1
ATOM 627 N N . LEU A 1 81 ? -15.043 8.326 6.636 1.00 98.00 81 LEU A N 1
ATOM 628 C CA . LEU A 1 81 ? -14.105 7.615 7.508 1.00 98.00 81 LEU A CA 1
ATOM 629 C C . LEU A 1 81 ? -14.120 8.199 8.926 1.00 98.00 81 LEU A C 1
ATOM 631 O O . LEU A 1 81 ? -14.267 7.450 9.889 1.00 98.00 81 LEU A O 1
ATOM 635 N N . LEU A 1 82 ? -14.052 9.525 9.054 1.00 98.12 82 LEU A N 1
ATOM 636 C CA . LEU A 1 82 ? -14.113 10.222 10.339 1.00 98.12 82 LEU A CA 1
ATOM 637 C C . LEU A 1 82 ? -15.414 9.929 11.094 1.00 98.12 82 LEU A C 1
ATOM 639 O O . LEU A 1 82 ? -15.379 9.634 12.287 1.00 98.12 82 LEU A O 1
ATOM 643 N N . ALA A 1 83 ? -16.562 9.994 10.413 1.00 98.00 83 ALA A N 1
ATOM 644 C CA . ALA A 1 83 ? -17.861 9.716 11.018 1.00 98.00 83 ALA A CA 1
ATOM 645 C C . ALA A 1 83 ? -17.936 8.280 11.557 1.00 98.00 83 ALA A C 1
ATOM 647 O O . ALA A 1 83 ? -18.308 8.078 12.714 1.00 98.00 83 ALA A O 1
ATOM 648 N N . ARG A 1 84 ? -17.521 7.290 10.756 1.00 97.50 84 ARG A N 1
ATOM 649 C CA . ARG A 1 84 ? -17.531 5.883 11.179 1.00 97.50 84 ARG A CA 1
ATOM 650 C C . ARG A 1 84 ? -16.514 5.592 12.283 1.00 97.50 84 ARG A C 1
ATOM 652 O O . ARG A 1 84 ? -16.841 4.864 13.211 1.00 97.50 84 ARG A O 1
ATOM 659 N N . ALA A 1 85 ? -15.321 6.181 12.230 1.00 98.25 85 ALA A N 1
ATOM 660 C CA . ALA A 1 85 ? -14.318 6.014 13.279 1.00 98.25 85 ALA A CA 1
ATOM 661 C C . ALA A 1 85 ? -14.788 6.616 14.616 1.00 98.25 85 ALA A C 1
ATOM 663 O O . ALA A 1 85 ? -14.669 5.966 15.650 1.00 98.25 85 ALA A O 1
ATOM 664 N N . ARG A 1 86 ? -15.408 7.807 14.605 1.00 98.31 86 ARG A N 1
ATOM 665 C CA . ARG A 1 86 ? -16.023 8.403 15.807 1.00 98.31 86 ARG A CA 1
ATOM 666 C C . ARG A 1 86 ? -17.141 7.527 16.376 1.00 98.31 86 ARG A C 1
ATOM 668 O O . ARG A 1 86 ? -17.190 7.331 17.590 1.00 98.31 86 ARG A O 1
ATOM 675 N N . ALA A 1 87 ? -18.015 7.003 15.513 1.00 98.00 87 ALA A N 1
ATOM 676 C CA . ALA A 1 87 ? -19.079 6.087 15.920 1.00 98.00 87 ALA A CA 1
ATOM 677 C C . ALA A 1 87 ? -18.498 4.826 16.577 1.00 98.00 87 ALA A C 1
ATOM 679 O O . ALA A 1 87 ? -18.850 4.531 17.717 1.00 98.00 87 ALA A O 1
ATOM 680 N N . ALA A 1 88 ? -17.519 4.179 15.935 1.00 98.12 88 ALA A N 1
ATOM 681 C CA . ALA A 1 88 ? -16.835 3.006 16.474 1.00 98.12 88 ALA A CA 1
ATOM 682 C C . ALA A 1 88 ? -16.194 3.286 17.844 1.00 98.12 88 ALA A C 1
ATOM 684 O O . ALA A 1 88 ? -16.414 2.536 18.793 1.00 98.12 88 ALA A O 1
ATOM 685 N N . THR A 1 89 ? -15.466 4.397 18.003 1.00 98.50 89 THR A N 1
ATOM 686 C CA . THR A 1 89 ? -14.860 4.784 19.292 1.00 98.50 89 THR A CA 1
ATOM 687 C C . THR A 1 89 ? -15.912 4.949 20.396 1.00 98.50 89 THR A C 1
ATOM 689 O O . THR A 1 89 ? -15.713 4.491 21.529 1.00 98.50 89 THR A O 1
ATOM 692 N N . SER A 1 90 ? -17.044 5.585 20.074 1.00 98.19 90 SER A N 1
ATOM 693 C CA . SER A 1 90 ? -18.164 5.783 21.003 1.00 98.19 90 SER A CA 1
ATOM 694 C C . SER A 1 90 ? -18.828 4.457 21.388 1.00 98.19 90 SER A C 1
ATOM 696 O O . SER A 1 90 ? -19.035 4.178 22.571 1.00 98.19 90 SER A O 1
ATOM 698 N N . GLU A 1 91 ? -19.101 3.595 20.409 1.00 98.25 91 GLU A N 1
ATOM 699 C CA . GLU A 1 91 ? -19.747 2.295 20.602 1.00 98.25 91 GLU A CA 1
ATOM 700 C C . GLU A 1 91 ? -18.868 1.317 21.385 1.00 98.25 91 GLU A C 1
ATOM 702 O O . GLU A 1 91 ? -19.367 0.635 22.287 1.00 98.25 91 GLU A O 1
ATOM 707 N N . ILE A 1 92 ? -17.559 1.300 21.119 1.00 97.94 92 ILE A N 1
ATOM 708 C CA . ILE A 1 92 ? -16.580 0.533 21.896 1.00 97.94 92 ILE A CA 1
ATOM 709 C C . ILE A 1 92 ? -16.606 0.990 23.358 1.00 97.94 92 ILE A C 1
ATOM 711 O O . ILE A 1 92 ? -16.756 0.170 24.266 1.00 97.94 92 ILE A O 1
ATOM 715 N N . SER A 1 93 ? -16.540 2.303 23.593 1.00 97.69 93 SER A N 1
ATOM 716 C CA . SER A 1 93 ? -16.560 2.879 24.943 1.00 97.69 93 SER A CA 1
ATOM 717 C C . SER A 1 93 ? -17.864 2.559 25.685 1.00 97.69 93 SER A C 1
ATOM 719 O O . SER A 1 93 ? -17.835 2.124 26.837 1.00 97.69 93 SER A O 1
ATOM 721 N N . SER A 1 94 ? -19.011 2.705 25.014 1.00 98.06 94 SER A N 1
ATOM 722 C CA . SER A 1 94 ? -20.329 2.359 25.562 1.00 98.06 94 SER A CA 1
ATOM 723 C C . SER A 1 94 ? -20.440 0.871 25.894 1.00 98.06 94 SER A C 1
ATOM 725 O O . SER A 1 94 ? -21.004 0.495 26.922 1.00 98.06 94 SER A O 1
ATOM 727 N N . SER A 1 95 ? -19.888 0.010 25.040 1.00 97.69 95 SER A N 1
ATOM 728 C CA . SER A 1 95 ? -19.916 -1.436 25.240 1.00 97.69 95 SER A CA 1
ATOM 729 C C . SER A 1 95 ? -19.043 -1.846 26.427 1.00 97.69 95 SER A C 1
ATOM 731 O O . SER A 1 95 ? -19.493 -2.636 27.254 1.00 97.69 95 SER A O 1
ATOM 733 N N . PHE A 1 96 ? -17.850 -1.261 26.585 1.00 97.31 96 PHE A N 1
ATOM 734 C CA . PHE A 1 96 ? -16.998 -1.516 27.751 1.00 97.31 96 PHE A CA 1
ATOM 735 C C . PHE A 1 96 ? -17.609 -1.030 29.064 1.00 97.31 96 PHE A C 1
ATOM 737 O O . PHE A 1 96 ? -17.503 -1.737 30.063 1.00 97.31 96 PHE A O 1
ATOM 744 N N . ALA A 1 97 ? -18.310 0.107 29.069 1.00 97.50 97 ALA A N 1
ATOM 745 C CA . ALA A 1 97 ? -18.993 0.610 30.264 1.00 97.50 97 ALA A CA 1
ATOM 746 C C . ALA A 1 97 ? -20.084 -0.344 30.796 1.00 97.50 97 ALA A C 1
ATOM 748 O O . ALA A 1 97 ? -20.439 -0.284 31.971 1.00 97.50 97 ALA A O 1
ATOM 749 N N . LYS A 1 98 ? -20.611 -1.236 29.945 1.00 97.88 98 LYS A N 1
ATOM 750 C CA . LYS A 1 98 ? -21.615 -2.248 30.316 1.00 97.88 98 LYS A CA 1
ATOM 751 C C . LYS A 1 98 ? -20.999 -3.539 30.866 1.00 97.88 98 LYS A C 1
ATOM 753 O O . LYS A 1 98 ? -21.727 -4.373 31.400 1.00 97.88 98 LYS A O 1
ATOM 758 N N . LEU A 1 99 ? -19.689 -3.739 30.715 1.00 97.38 99 LEU A N 1
ATOM 759 C CA . LEU A 1 99 ? -19.001 -4.947 31.167 1.00 97.38 99 LEU A CA 1
ATOM 760 C C . LEU A 1 99 ? -18.449 -4.756 32.583 1.00 97.38 99 LEU A C 1
ATOM 762 O O . LEU A 1 99 ? -17.913 -3.706 32.926 1.00 97.38 99 LEU A O 1
ATOM 766 N N . ARG A 1 100 ? -18.540 -5.801 33.411 1.00 97.31 100 ARG A N 1
ATOM 767 C CA . ARG A 1 100 ? -17.942 -5.804 34.751 1.00 97.31 100 ARG A CA 1
ATOM 768 C C . ARG A 1 100 ? -16.424 -6.033 34.643 1.00 97.31 100 ARG A C 1
ATOM 770 O O . ARG A 1 100 ? -16.032 -7.044 34.062 1.00 97.31 100 ARG A O 1
ATOM 777 N N . PRO A 1 101 ? -15.568 -5.166 35.216 1.00 96.44 101 PRO A N 1
ATOM 778 C CA . PRO A 1 101 ? -14.129 -5.412 35.266 1.00 96.44 101 PRO A CA 1
ATOM 779 C C . PRO A 1 101 ? -13.770 -6.627 36.148 1.00 96.44 101 PRO A C 1
ATOM 781 O O . PRO A 1 101 ? -14.442 -6.852 37.160 1.00 96.44 101 PRO A O 1
ATOM 784 N N . PRO A 1 102 ? -12.696 -7.375 35.823 1.00 96.25 102 PRO A N 1
ATOM 785 C CA . PRO A 1 102 ? -11.838 -7.214 34.646 1.00 96.25 102 PRO A CA 1
ATOM 786 C C . PRO A 1 102 ? -12.469 -7.804 33.371 1.00 96.25 102 PRO A C 1
ATOM 788 O O . PRO A 1 102 ? -13.045 -8.890 33.391 1.00 96.25 102 PRO A O 1
ATOM 791 N N . VAL A 1 103 ? -12.324 -7.106 32.239 1.00 97.12 103 VAL A N 1
ATOM 792 C CA . VAL A 1 103 ? -12.785 -7.607 30.932 1.00 97.12 103 VAL A CA 1
ATOM 793 C C . VAL A 1 103 ? -11.778 -8.620 30.390 1.00 97.12 103 VAL A C 1
ATOM 795 O O . VAL A 1 103 ? -10.581 -8.342 30.321 1.00 97.12 103 VAL A O 1
ATOM 798 N N . LEU A 1 104 ? -12.259 -9.799 29.988 1.00 97.19 104 LEU A N 1
ATOM 799 C CA . LEU A 1 104 ? -11.398 -10.833 29.416 1.00 97.19 104 LEU A CA 1
ATOM 800 C C . LEU A 1 104 ? -10.776 -10.372 28.082 1.00 97.19 104 LEU A C 1
ATOM 802 O O . LEU A 1 104 ? -11.487 -9.789 27.261 1.00 97.19 104 LEU A O 1
ATOM 806 N N . PRO A 1 105 ? -9.501 -10.719 27.808 1.00 96.69 105 PRO A N 1
ATOM 807 C CA . PRO A 1 105 ? -8.801 -10.392 26.561 1.00 96.69 105 PRO A CA 1
ATOM 808 C C . PRO A 1 105 ? -9.626 -10.663 25.294 1.00 96.69 105 PRO A C 1
ATOM 810 O O . PRO A 1 105 ? -9.880 -9.765 24.506 1.00 96.69 105 PRO A O 1
ATOM 813 N N . ALA A 1 106 ? -10.140 -11.887 25.158 1.00 96.06 106 ALA A N 1
ATOM 814 C CA . ALA A 1 106 ? -10.894 -12.305 23.979 1.00 96.06 106 ALA A CA 1
ATOM 815 C C . ALA A 1 106 ? -12.234 -11.564 23.818 1.00 96.06 106 ALA A C 1
ATOM 817 O O . ALA A 1 106 ? -12.727 -11.412 22.703 1.00 96.06 106 ALA A O 1
ATOM 818 N N . VAL A 1 107 ? -12.836 -11.111 24.925 1.00 97.38 107 VAL A N 1
ATOM 819 C CA . VAL A 1 107 ? -14.061 -10.297 24.888 1.00 97.38 107 VAL A CA 1
ATOM 820 C C . VAL A 1 107 ? -13.730 -8.892 24.402 1.00 97.38 107 VAL A C 1
ATOM 822 O O . VAL A 1 107 ? -14.460 -8.361 23.571 1.00 97.38 107 VAL A O 1
ATOM 825 N N . HIS A 1 108 ? -12.620 -8.322 24.878 1.00 97.00 108 HIS A N 1
ATOM 826 C CA . HIS A 1 108 ? -12.117 -7.035 24.413 1.00 97.00 108 HIS A CA 1
ATOM 827 C C . HIS A 1 108 ? -11.842 -7.061 22.907 1.00 97.00 108 HIS A C 1
ATOM 829 O O . HIS A 1 108 ? -12.396 -6.238 22.184 1.00 97.00 108 HIS A O 1
ATOM 835 N N . ASP A 1 109 ? -11.058 -8.033 22.433 1.00 96.00 109 ASP A N 1
ATOM 836 C CA . ASP A 1 109 ? -10.658 -8.131 21.025 1.00 96.00 109 ASP A CA 1
ATOM 837 C C . ASP A 1 109 ? -11.879 -8.271 20.106 1.00 96.00 109 ASP A C 1
ATOM 839 O O . ASP A 1 109 ? -12.043 -7.487 19.170 1.00 96.00 109 ASP A O 1
ATOM 843 N N . ARG A 1 110 ? -12.803 -9.185 20.436 1.00 96.88 110 ARG A N 1
ATOM 844 C CA . ARG A 1 110 ? -14.031 -9.408 19.656 1.00 96.88 110 ARG A CA 1
ATOM 845 C C . ARG A 1 110 ? -14.944 -8.182 19.621 1.00 96.88 110 ARG A C 1
ATOM 847 O O . ARG A 1 110 ? -15.582 -7.922 18.603 1.00 96.88 110 ARG A O 1
ATOM 854 N N . LEU A 1 111 ? -15.047 -7.456 20.735 1.00 97.69 111 LEU A N 1
ATOM 855 C CA . LEU A 1 111 ? -15.841 -6.231 20.824 1.00 97.69 111 LEU A CA 1
ATOM 856 C C . LEU A 1 111 ? -15.230 -5.137 19.948 1.00 97.69 111 LEU A C 1
ATOM 858 O O . LEU A 1 111 ? -15.956 -4.507 19.183 1.00 97.69 111 LEU A O 1
ATOM 862 N N . THR A 1 112 ? -13.911 -4.936 20.021 1.00 97.50 112 THR A N 1
ATOM 863 C CA . THR A 1 112 ? -13.228 -3.953 19.173 1.00 97.50 112 THR A CA 1
ATOM 864 C C . THR A 1 112 ? -13.332 -4.309 17.694 1.00 97.50 112 THR A C 1
ATOM 866 O O . THR A 1 112 ? -13.732 -3.455 16.913 1.00 97.50 112 THR A O 1
ATOM 869 N N . GLU A 1 113 ? -13.092 -5.570 17.321 1.00 96.56 113 GLU A N 1
ATOM 870 C CA . GLU A 1 113 ? -13.185 -6.059 15.938 1.00 96.56 113 GLU A CA 1
ATOM 871 C C . GLU A 1 113 ? -14.590 -5.855 15.350 1.00 96.56 113 GLU A C 1
ATOM 873 O O . GLU A 1 113 ? -14.742 -5.409 14.213 1.00 96.56 113 GLU A O 1
ATOM 878 N N . GLY A 1 114 ? -15.639 -6.132 16.134 1.00 97.25 114 GLY A N 1
ATOM 879 C CA . GLY A 1 114 ? -17.023 -5.935 15.697 1.00 97.25 114 GLY A CA 1
ATOM 880 C C . GLY A 1 114 ? -17.328 -4.488 15.297 1.00 97.25 114 GLY A C 1
ATOM 881 O O . GLY A 1 114 ? -18.017 -4.263 14.302 1.00 97.25 114 GLY A O 1
ATOM 882 N N . HIS A 1 115 ? -16.773 -3.524 16.034 1.00 98.00 115 HIS A N 1
ATOM 883 C CA . HIS A 1 115 ? -16.998 -2.092 15.818 1.00 98.00 115 HIS A CA 1
ATOM 884 C C . HIS A 1 115 ? -16.029 -1.466 14.806 1.00 98.00 115 HIS A C 1
ATOM 886 O O . HIS A 1 115 ? -16.361 -0.458 14.186 1.00 98.00 115 HIS A O 1
ATOM 892 N N . THR A 1 116 ? -14.849 -2.053 14.584 1.00 97.56 116 THR A N 1
ATOM 893 C CA . THR A 1 116 ? -13.882 -1.576 13.577 1.00 97.56 116 THR A CA 1
ATOM 894 C C . THR A 1 116 ? -14.102 -2.183 12.191 1.00 97.56 116 THR A C 1
ATOM 896 O O . THR A 1 116 ? -13.739 -1.575 11.185 1.00 97.56 116 THR A O 1
ATOM 899 N N . LYS A 1 117 ? -14.764 -3.334 12.072 1.00 95.75 117 LYS A N 1
ATOM 900 C CA . LYS A 1 117 ? -15.042 -3.956 10.767 1.00 95.75 117 LYS A CA 1
ATOM 901 C C . LYS A 1 117 ? -15.701 -3.017 9.730 1.00 95.75 117 LYS A C 1
ATOM 903 O O . LYS A 1 117 ? -15.286 -3.028 8.569 1.00 95.75 117 LYS A O 1
ATOM 908 N N . PRO A 1 118 ? -16.668 -2.144 10.083 1.00 95.00 118 PRO A N 1
ATOM 909 C CA . PRO A 1 118 ? -17.271 -1.211 9.123 1.00 95.00 118 PRO A CA 1
ATOM 910 C C . PRO A 1 118 ? -16.324 -0.132 8.568 1.00 95.00 118 PRO A C 1
ATOM 912 O O . PRO A 1 118 ? -16.639 0.474 7.537 1.00 95.00 118 PRO A O 1
ATOM 915 N N . ILE A 1 119 ? -15.191 0.144 9.228 1.00 96.56 119 ILE A N 1
ATOM 916 C CA . ILE A 1 119 ? -14.193 1.120 8.752 1.00 96.56 119 ILE A CA 1
ATOM 917 C C . ILE A 1 119 ? -13.085 0.485 7.914 1.00 96.56 119 ILE A C 1
ATOM 919 O O . ILE A 1 119 ? -12.390 1.206 7.201 1.00 96.56 119 ILE A O 1
ATOM 923 N N . GLU A 1 120 ? -12.934 -0.839 7.954 1.00 95.44 120 GLU A N 1
ATOM 924 C CA . GLU A 1 120 ? -11.787 -1.549 7.381 1.00 95.44 120 GLU A CA 1
ATOM 925 C C . GLU A 1 120 ? -11.563 -1.221 5.898 1.00 95.44 120 GLU A C 1
ATOM 927 O O . GLU A 1 120 ? -10.466 -0.833 5.507 1.00 95.44 120 GLU A O 1
ATOM 932 N N . HIS A 1 121 ? -12.614 -1.258 5.076 1.00 95.00 121 HIS A N 1
ATOM 933 C CA . HIS A 1 121 ? -12.508 -0.949 3.646 1.00 95.00 121 HIS A CA 1
ATOM 934 C C . HIS A 1 121 ? -12.119 0.510 3.364 1.00 95.00 121 HIS A C 1
ATOM 936 O O . HIS A 1 121 ? -11.472 0.785 2.359 1.00 95.00 121 HIS A O 1
ATOM 942 N N . LEU A 1 122 ? -12.497 1.453 4.235 1.00 97.06 122 LEU A N 1
ATOM 943 C CA . LEU A 1 122 ? -12.094 2.858 4.102 1.00 97.06 122 LEU A CA 1
ATOM 944 C C . LEU A 1 122 ? -10.632 3.050 4.511 1.00 97.06 122 LEU A C 1
ATOM 946 O O . LEU A 1 122 ? -9.904 3.783 3.846 1.00 97.06 122 LEU A O 1
ATOM 950 N N . VAL A 1 123 ? -10.189 2.356 5.562 1.00 97.94 123 VAL A N 1
ATOM 951 C CA . VAL A 1 123 ? -8.776 2.316 5.959 1.00 97.94 123 VAL A CA 1
ATOM 952 C C . VAL A 1 123 ? -7.931 1.724 4.831 1.00 97.94 123 VAL A C 1
ATOM 954 O O . VAL A 1 123 ? -6.943 2.335 4.433 1.00 97.94 123 VAL A O 1
ATOM 957 N N . GLN A 1 124 ? -8.348 0.590 4.260 1.00 96.88 124 GLN A N 1
ATOM 958 C CA . GLN A 1 124 ? -7.667 -0.026 3.120 1.00 96.88 124 GLN A CA 1
ATOM 959 C C . GLN A 1 124 ? -7.672 0.882 1.884 1.00 96.88 124 GLN A C 1
ATOM 961 O O . GLN A 1 124 ? -6.644 1.000 1.222 1.00 96.88 124 GLN A O 1
ATOM 966 N N . LEU A 1 125 ? -8.780 1.574 1.597 1.00 96.62 125 LEU A N 1
ATOM 967 C CA . LEU A 1 125 ? -8.846 2.548 0.507 1.00 96.62 125 LEU A CA 1
ATOM 968 C C . LEU A 1 125 ? -7.788 3.642 0.663 1.00 96.62 125 LEU A C 1
ATOM 970 O O . LEU A 1 125 ? -7.031 3.890 -0.275 1.00 96.62 125 LEU A O 1
ATOM 974 N N . LEU A 1 126 ? -7.696 4.266 1.840 1.00 97.75 126 LEU A N 1
ATOM 975 C CA . LEU A 1 126 ? -6.678 5.284 2.089 1.00 97.75 126 LEU A CA 1
ATOM 976 C C . LEU A 1 126 ? -5.272 4.684 2.034 1.00 97.75 126 LEU A C 1
ATOM 978 O O . LEU A 1 126 ? -4.413 5.245 1.364 1.00 97.75 126 LEU A O 1
ATOM 982 N N . LEU A 1 127 ? -5.030 3.520 2.638 1.00 96.69 127 LEU A N 1
ATOM 983 C CA . LEU A 1 127 ? -3.736 2.842 2.524 1.00 96.69 127 LEU A CA 1
ATOM 984 C C . LEU A 1 127 ? -3.327 2.601 1.074 1.00 96.69 127 LEU A C 1
ATOM 986 O O . LEU A 1 127 ? -2.176 2.834 0.729 1.00 96.69 127 LEU A O 1
ATOM 990 N N . PHE A 1 128 ? -4.249 2.194 0.204 1.00 95.31 128 PHE A N 1
ATOM 991 C CA . PHE A 1 128 ? -3.962 2.057 -1.221 1.00 95.31 128 PHE A CA 1
ATOM 992 C C . PHE A 1 128 ? -3.638 3.403 -1.873 1.00 95.31 128 PHE A C 1
ATOM 994 O O . PHE A 1 128 ? -2.811 3.476 -2.777 1.00 95.31 128 PHE A O 1
ATOM 1001 N N . ILE A 1 129 ? -4.229 4.507 -1.432 1.00 96.56 129 ILE A N 1
ATOM 1002 C CA . ILE A 1 129 ? -3.830 5.828 -1.925 1.00 96.56 129 ILE A CA 1
ATOM 1003 C C . ILE A 1 129 ? -2.392 6.150 -1.486 1.00 96.56 129 ILE A C 1
ATOM 1005 O O . ILE A 1 129 ? -1.606 6.591 -2.320 1.00 96.56 129 ILE A O 1
ATOM 1009 N N . PHE A 1 130 ? -2.013 5.839 -0.245 1.00 95.38 130 PHE A N 1
ATOM 1010 C CA . PHE A 1 130 ? -0.678 6.124 0.293 1.00 95.38 130 PHE A CA 1
ATOM 1011 C C . PHE A 1 130 ? 0.427 5.152 -0.143 1.00 95.38 130 PHE A C 1
ATOM 1013 O O . PHE A 1 130 ? 1.588 5.545 -0.207 1.00 95.38 130 PHE A O 1
ATOM 1020 N N . ALA A 1 131 ? 0.110 3.879 -0.366 1.00 91.94 131 ALA A N 1
ATOM 1021 C CA . ALA A 1 131 ? 1.093 2.792 -0.400 1.00 91.94 131 ALA A CA 1
ATOM 1022 C C . ALA A 1 131 ? 0.952 1.839 -1.593 1.00 91.94 131 ALA A C 1
ATOM 1024 O O . ALA A 1 131 ? 1.573 0.780 -1.610 1.00 91.94 131 ALA A O 1
ATOM 1025 N N . HIS A 1 132 ? 0.165 2.198 -2.609 1.00 92.62 132 HIS A N 1
ATOM 1026 C CA . HIS A 1 132 ? 0.105 1.403 -3.835 1.00 92.62 132 HIS A CA 1
ATOM 1027 C C . HIS A 1 132 ? 1.426 1.455 -4.614 1.00 92.62 132 HIS A C 1
ATOM 1029 O O . HIS A 1 132 ? 2.092 2.485 -4.658 1.00 92.62 132 HIS A O 1
ATOM 1035 N N . ALA A 1 133 ? 1.760 0.362 -5.300 1.00 87.81 133 ALA A N 1
ATOM 1036 C CA . ALA A 1 133 ? 2.997 0.227 -6.075 1.00 87.81 133 ALA A CA 1
ATOM 1037 C C . ALA A 1 133 ? 3.130 1.251 -7.223 1.00 87.81 133 ALA A C 1
ATOM 1039 O O . ALA A 1 133 ? 4.237 1.614 -7.610 1.00 87.81 133 ALA A O 1
ATOM 1040 N N . ASP A 1 134 ? 1.994 1.720 -7.751 1.00 87.69 134 ASP A N 1
ATOM 1041 C CA . ASP A 1 134 ? 1.901 2.785 -8.763 1.00 87.69 134 ASP A CA 1
ATOM 1042 C C . ASP A 1 134 ? 1.537 4.164 -8.148 1.00 87.69 134 ASP A C 1
ATOM 1044 O O . ASP A 1 134 ? 0.874 4.970 -8.801 1.00 87.69 134 ASP A O 1
ATOM 1048 N N . ARG A 1 135 ? 1.865 4.429 -6.873 1.00 91.25 135 ARG A N 1
ATOM 1049 C CA . ARG A 1 135 ? 1.638 5.750 -6.254 1.00 91.25 135 ARG A CA 1
ATOM 1050 C C . ARG A 1 135 ? 2.596 6.805 -6.816 1.00 91.25 135 ARG A C 1
ATOM 1052 O O . ARG A 1 135 ? 3.776 6.531 -7.022 1.00 91.25 135 ARG A O 1
ATOM 1059 N N . GLY A 1 136 ? 2.099 8.022 -6.998 1.00 89.69 136 GLY A N 1
ATOM 1060 C CA . GLY A 1 136 ? 2.929 9.220 -7.033 1.00 89.69 136 GLY A CA 1
ATOM 1061 C C . GLY A 1 136 ? 3.515 9.526 -5.652 1.00 89.69 136 GLY A C 1
ATOM 1062 O O . GLY A 1 136 ? 2.995 9.063 -4.634 1.00 89.69 136 GLY A O 1
ATOM 1063 N N . VAL A 1 137 ? 4.595 10.314 -5.624 1.00 86.56 137 VAL A N 1
ATOM 1064 C CA . VAL A 1 137 ? 5.320 10.689 -4.392 1.00 86.56 137 VAL A CA 1
ATOM 1065 C C . VAL A 1 137 ? 4.379 11.321 -3.361 1.00 86.56 137 VAL A C 1
ATOM 1067 O O . VAL A 1 137 ? 4.426 10.960 -2.189 1.00 86.56 137 VAL A O 1
ATOM 1070 N N . ASP A 1 138 ? 3.458 12.172 -3.821 1.00 92.19 138 ASP A N 1
ATOM 1071 C CA . ASP A 1 138 ? 2.595 12.972 -2.949 1.00 92.19 138 ASP A CA 1
ATOM 1072 C C . ASP A 1 138 ? 1.124 12.534 -2.955 1.00 92.19 138 ASP A C 1
ATOM 1074 O O . ASP A 1 138 ? 0.292 13.205 -2.349 1.00 92.19 138 ASP A O 1
ATOM 1078 N N . ASP A 1 139 ? 0.766 11.420 -3.607 1.00 95.06 139 ASP A N 1
ATOM 1079 C CA . ASP A 1 139 ? -0.641 11.016 -3.781 1.00 95.06 139 ASP A CA 1
ATOM 1080 C C . ASP A 1 139 ? -1.393 10.945 -2.443 1.00 95.06 139 ASP A C 1
ATOM 1082 O O . ASP A 1 139 ? -2.500 11.470 -2.315 1.00 95.06 139 ASP A O 1
ATOM 1086 N N . GLY A 1 140 ? -0.781 10.312 -1.436 1.00 95.75 140 GLY A N 1
ATOM 1087 C CA . GLY A 1 140 ? -1.345 10.194 -0.091 1.00 95.75 140 GLY A CA 1
ATOM 1088 C C . GLY A 1 140 ? -1.526 11.548 0.589 1.00 95.75 140 GLY A C 1
ATOM 1089 O O . GL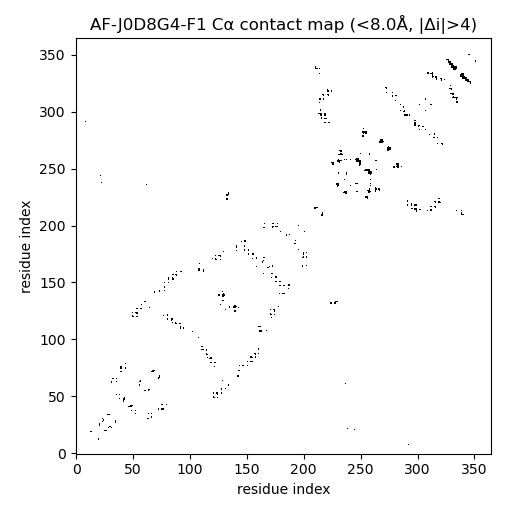Y A 1 140 ? -2.621 11.857 1.058 1.00 95.75 140 GLY A O 1
ATOM 1090 N N . LEU A 1 141 ? -0.475 12.373 0.590 1.00 94.56 141 LEU A N 1
ATOM 1091 C CA . LEU A 1 141 ? -0.459 13.678 1.261 1.00 94.56 141 LEU A CA 1
ATOM 1092 C C . LEU A 1 141 ? -1.443 14.647 0.619 1.00 94.56 141 LEU A C 1
ATOM 1094 O O . LEU A 1 141 ? -2.254 15.261 1.305 1.00 94.56 141 LEU A O 1
ATOM 1098 N N . MET A 1 142 ? -1.452 14.708 -0.710 1.00 95.69 142 MET A N 1
ATOM 1099 C CA . MET A 1 142 ? -2.401 15.521 -1.461 1.00 95.69 142 MET A CA 1
ATOM 1100 C C . MET A 1 142 ? -3.843 15.070 -1.236 1.00 95.69 142 MET A C 1
ATOM 1102 O O . MET A 1 142 ? -4.752 15.903 -1.235 1.00 95.69 142 MET A O 1
ATOM 1106 N N . PHE A 1 143 ? -4.079 13.776 -1.015 1.00 97.56 143 PHE A N 1
ATOM 1107 C CA . PHE A 1 143 ? -5.419 13.277 -0.735 1.00 97.56 143 PHE A CA 1
ATOM 1108 C C . PHE A 1 143 ? -5.937 13.722 0.639 1.00 97.56 143 PHE A C 1
ATOM 1110 O O . PHE A 1 143 ? -7.108 14.082 0.753 1.00 97.56 143 PHE A O 1
ATOM 1117 N N . VAL A 1 144 ? -5.084 13.741 1.668 1.00 97.06 144 VAL A N 1
ATOM 1118 C CA . VAL A 1 144 ? -5.468 14.141 3.037 1.00 97.06 144 VAL A CA 1
ATOM 1119 C C . VAL A 1 144 ? -5.208 15.615 3.362 1.00 97.06 144 VAL A C 1
ATOM 1121 O O . VAL A 1 144 ? -5.527 16.046 4.469 1.00 97.06 144 VAL A O 1
ATOM 1124 N N . ALA A 1 145 ? -4.679 16.384 2.408 1.00 95.06 145 ALA A N 1
ATOM 1125 C CA . ALA A 1 145 ? -4.255 17.767 2.597 1.00 95.06 145 ALA A CA 1
ATOM 1126 C C . ALA A 1 145 ? -5.316 18.645 3.285 1.00 95.06 145 ALA A C 1
ATOM 1128 O O . ALA A 1 145 ? -6.438 18.806 2.789 1.00 95.06 145 ALA A O 1
ATOM 1129 N N . GLY A 1 146 ? -4.931 19.244 4.413 1.00 93.94 146 GLY A N 1
ATOM 1130 C CA . GLY A 1 146 ? -5.762 20.113 5.248 1.00 93.94 146 GLY A CA 1
ATOM 1131 C C . GLY A 1 146 ? -6.708 19.377 6.204 1.00 93.94 146 GLY A C 1
ATOM 1132 O O . GLY A 1 146 ? -7.512 20.023 6.876 1.00 93.94 146 GLY A O 1
ATOM 1133 N N . ARG A 1 147 ? -6.667 18.041 6.257 1.00 96.50 147 ARG A N 1
ATOM 1134 C CA . ARG A 1 147 ? -7.493 17.197 7.144 1.00 96.50 147 ARG A CA 1
ATOM 1135 C C . ARG A 1 147 ? -6.659 16.255 8.008 1.00 96.50 147 ARG A C 1
ATOM 1137 O O . ARG A 1 147 ? -7.225 15.444 8.738 1.00 96.50 147 ARG A O 1
ATOM 1144 N N . GLU A 1 148 ? -5.338 16.361 7.956 1.00 95.31 148 GLU A N 1
ATOM 1145 C CA . GLU A 1 148 ? -4.403 15.456 8.618 1.00 95.31 148 GLU A CA 1
ATOM 1146 C C . GLU A 1 148 ? -4.547 15.465 10.144 1.00 95.31 148 GLU A C 1
ATOM 1148 O O . GLU A 1 148 ? -4.688 14.374 10.700 1.00 95.31 148 GLU A O 1
ATOM 1153 N N . PRO A 1 149 ? -4.626 16.623 10.840 1.00 95.31 149 PRO A N 1
ATOM 1154 C CA . PRO A 1 149 ? -4.789 16.630 12.295 1.00 95.31 149 PRO A CA 1
ATOM 1155 C C . PRO A 1 149 ? -6.114 16.016 12.747 1.00 95.31 149 PRO A C 1
ATOM 1157 O O . PRO A 1 149 ? -6.158 15.274 13.728 1.00 95.31 149 PRO A O 1
ATOM 1160 N N . GLU A 1 150 ? -7.203 16.292 12.021 1.00 96.44 150 GLU A N 1
ATOM 1161 C CA . GLU A 1 150 ? -8.522 15.734 12.328 1.00 96.44 150 GLU A CA 1
ATOM 1162 C C . GLU A 1 150 ? -8.532 14.214 12.126 1.00 96.44 150 GLU A C 1
ATOM 1164 O O . GLU A 1 150 ? -9.026 13.473 12.981 1.00 96.44 150 GLU A O 1
ATOM 1169 N N . LEU A 1 151 ? -7.965 13.751 11.009 1.00 97.06 151 LEU A N 1
ATOM 1170 C CA . LEU A 1 151 ? -7.873 12.336 10.676 1.00 97.06 151 LEU A CA 1
ATOM 1171 C C . LEU A 1 151 ? -6.9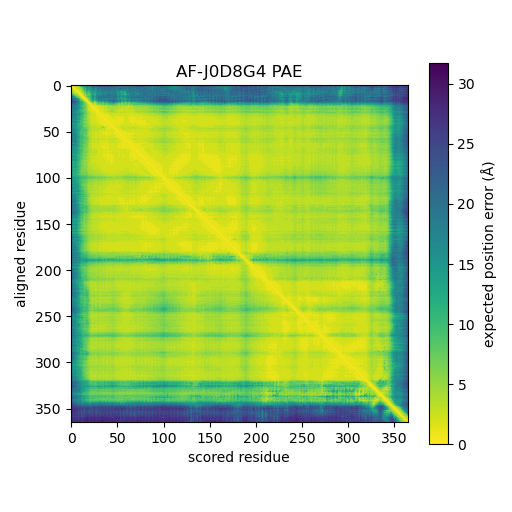93 11.589 11.676 1.00 97.06 151 LEU A C 1
ATOM 1173 O O . LEU A 1 151 ? -7.429 10.582 12.230 1.00 97.06 151 LEU A O 1
ATOM 1177 N N . PHE A 1 152 ? -5.806 12.115 11.973 1.00 97.12 152 PHE A N 1
ATOM 1178 C CA . PHE A 1 152 ? -4.925 11.555 12.988 1.00 97.12 152 PHE A CA 1
ATOM 1179 C C . PHE A 1 152 ? -5.607 11.501 14.356 1.00 97.12 152 PHE A C 1
ATOM 1181 O O . PHE A 1 152 ? -5.642 10.437 14.966 1.00 97.12 152 PHE A O 1
ATOM 1188 N N . GLY A 1 153 ? -6.201 12.604 14.822 1.00 96.25 153 GLY A N 1
ATOM 1189 C CA . GLY A 1 153 ? -6.821 12.671 16.146 1.00 96.25 153 GLY A CA 1
ATOM 1190 C C . GLY A 1 153 ? -7.952 11.657 16.327 1.00 96.25 153 GLY A C 1
ATOM 1191 O O . GLY A 1 153 ? -8.001 10.952 17.334 1.00 96.25 153 GLY A O 1
ATOM 1192 N N . VAL A 1 154 ? -8.837 11.527 15.332 1.00 97.94 154 VAL A N 1
ATOM 1193 C CA . VAL A 1 154 ? -9.952 10.568 15.386 1.00 97.94 154 VAL A CA 1
ATOM 1194 C C . VAL A 1 154 ? -9.468 9.120 15.305 1.00 97.94 154 VAL A C 1
ATOM 1196 O O . VAL A 1 154 ? -9.949 8.280 16.068 1.00 97.94 154 VAL A O 1
ATOM 1199 N N . LEU A 1 155 ? -8.530 8.810 14.405 1.00 98.19 155 LEU A N 1
ATOM 1200 C CA . LEU A 1 155 ? -8.016 7.447 14.256 1.00 98.19 155 LEU A CA 1
ATOM 1201 C C . LEU A 1 155 ? -7.138 7.031 15.451 1.00 98.19 155 LEU A C 1
ATOM 1203 O O . LEU A 1 155 ? -7.226 5.887 15.892 1.00 98.19 155 LEU A O 1
ATOM 1207 N N . ASN A 1 156 ? -6.364 7.953 16.032 1.00 97.56 156 ASN A N 1
ATOM 1208 C CA . ASN A 1 156 ? -5.603 7.714 17.260 1.00 97.56 156 ASN A CA 1
ATOM 1209 C C . ASN A 1 156 ? -6.537 7.422 18.444 1.00 97.56 156 ASN A C 1
ATOM 1211 O O . ASN A 1 156 ? -6.351 6.424 19.135 1.00 97.56 156 ASN A O 1
ATOM 1215 N N . ALA A 1 157 ? -7.597 8.221 18.622 1.00 97.75 157 ALA A N 1
ATOM 1216 C CA . ALA A 1 157 ? -8.588 7.989 19.674 1.00 97.75 157 ALA A CA 1
ATOM 1217 C C . ALA A 1 157 ? -9.295 6.628 19.543 1.00 97.75 157 ALA A C 1
ATOM 1219 O O . ALA A 1 157 ? -9.727 6.059 20.545 1.00 97.75 157 ALA A O 1
ATOM 1220 N N . LEU A 1 158 ? -9.426 6.104 18.318 1.00 98.19 158 LEU A N 1
ATOM 1221 C CA . LEU A 1 158 ? -9.917 4.749 18.077 1.00 98.19 158 LEU A CA 1
ATOM 1222 C C . LEU A 1 158 ? -8.876 3.688 18.462 1.00 98.19 158 LEU A C 1
ATOM 1224 O O . LEU A 1 158 ? -9.216 2.750 19.180 1.00 98.19 158 LEU A O 1
ATOM 1228 N N . ILE A 1 159 ? -7.619 3.841 18.027 1.00 97.81 159 ILE A N 1
ATOM 1229 C CA . ILE A 1 159 ? -6.521 2.916 18.357 1.00 97.81 159 ILE A CA 1
ATOM 1230 C C . ILE A 1 159 ? -6.310 2.788 19.868 1.00 97.81 159 ILE A C 1
ATOM 1232 O O . ILE A 1 159 ? -6.086 1.682 20.349 1.00 97.81 159 ILE A O 1
ATOM 1236 N N . GLU A 1 160 ? -6.452 3.871 20.632 1.00 97.12 160 GLU A N 1
ATOM 1237 C CA . GLU A 1 160 ? -6.344 3.854 22.100 1.00 97.12 160 GLU A CA 1
ATOM 1238 C C . GLU A 1 160 ? -7.393 2.962 22.787 1.00 97.12 160 GLU A C 1
ATOM 1240 O O . GLU A 1 160 ? -7.247 2.608 23.957 1.00 97.12 160 GLU A O 1
ATOM 1245 N N . ARG A 1 161 ? -8.459 2.570 22.074 1.00 97.69 161 ARG A N 1
ATOM 1246 C CA . ARG A 1 161 ? -9.470 1.620 22.562 1.00 97.69 161 ARG A CA 1
ATOM 1247 C C . ARG A 1 161 ? -9.157 0.172 22.216 1.00 97.69 161 ARG A C 1
ATOM 1249 O O . ARG A 1 161 ? -9.931 -0.707 22.583 1.00 97.69 161 ARG A O 1
ATOM 1256 N N . ILE A 1 162 ? -8.065 -0.082 21.504 1.00 97.44 162 ILE A N 1
ATOM 1257 C CA . ILE A 1 162 ? -7.649 -1.403 21.045 1.00 97.44 162 ILE A CA 1
ATOM 1258 C C . ILE A 1 162 ? -6.460 -1.843 21.890 1.00 97.44 162 ILE A C 1
ATOM 1260 O O . ILE A 1 162 ? -5.474 -1.127 22.023 1.00 97.44 162 ILE A O 1
ATOM 1264 N N . ARG A 1 163 ? -6.548 -3.041 22.472 1.00 96.12 163 ARG A N 1
ATOM 1265 C CA . ARG A 1 163 ? -5.539 -3.532 23.415 1.00 96.12 163 ARG A CA 1
ATOM 1266 C C . ARG A 1 163 ? -4.193 -3.813 22.743 1.00 96.12 163 ARG A C 1
ATOM 1268 O O . ARG A 1 163 ? -3.155 -3.479 23.302 1.00 96.12 163 ARG A O 1
ATOM 1275 N N . ASP A 1 164 ? -4.219 -4.485 21.595 1.00 96.25 164 ASP A N 1
ATOM 1276 C CA . ASP A 1 164 ? -3.030 -4.849 20.816 1.00 96.25 164 ASP A CA 1
ATOM 1277 C C . ASP A 1 164 ? -3.253 -4.488 19.336 1.00 96.25 164 ASP A C 1
ATOM 1279 O O . ASP A 1 164 ? -3.570 -5.353 18.505 1.00 96.25 164 ASP A O 1
ATOM 1283 N N . PRO A 1 165 ? -3.175 -3.187 18.998 1.00 96.44 165 PRO A N 1
ATOM 1284 C CA . PRO A 1 165 ? -3.503 -2.704 17.662 1.00 96.44 165 PRO A CA 1
ATOM 1285 C C . PRO A 1 165 ? -2.525 -3.211 16.599 1.00 96.44 165 PRO A C 1
ATOM 1287 O O . PRO A 1 165 ? -2.926 -3.434 15.463 1.00 96.44 165 PRO A O 1
ATOM 1290 N N . LEU A 1 166 ? -1.268 -3.468 16.965 1.00 94.56 166 LEU A N 1
ATOM 1291 C CA . LEU A 1 166 ? -0.241 -3.972 16.049 1.00 94.56 166 LEU A CA 1
ATOM 1292 C C . LEU A 1 166 ? -0.502 -5.404 15.588 1.00 94.56 166 LEU A C 1
ATOM 1294 O O . LEU A 1 166 ? -0.084 -5.786 14.497 1.00 94.56 166 LEU A O 1
ATOM 1298 N N . LYS A 1 167 ? -1.159 -6.205 16.430 1.00 94.06 167 LYS A N 1
ATOM 1299 C CA . LYS A 1 167 ? -1.519 -7.584 16.106 1.00 94.06 167 LYS A CA 1
ATOM 1300 C C . LYS A 1 167 ? -2.861 -7.689 15.392 1.00 94.06 167 LYS 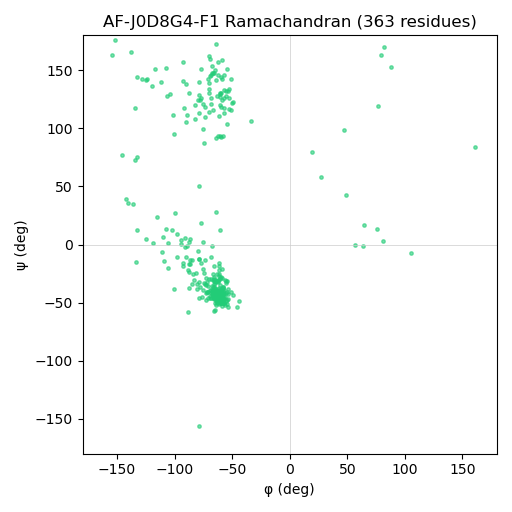A C 1
ATOM 1302 O O . LYS A 1 167 ? -3.028 -8.546 14.534 1.00 94.06 167 LYS A O 1
ATOM 1307 N N . THR A 1 168 ? -3.826 -6.862 15.785 1.00 94.69 168 THR A N 1
ATOM 1308 C CA . THR A 1 168 ? -5.232 -7.030 15.379 1.00 94.69 168 THR A CA 1
ATOM 1309 C C . THR A 1 168 ? -5.693 -6.024 14.326 1.00 94.69 168 THR A C 1
ATOM 1311 O O . THR A 1 168 ? -6.674 -6.280 13.640 1.00 94.69 168 THR A O 1
ATOM 1314 N N . HIS A 1 169 ? -5.000 -4.891 14.183 1.00 95.75 169 HIS A N 1
ATOM 1315 C CA . HIS A 1 169 ? -5.417 -3.755 13.356 1.00 95.75 169 HIS A CA 1
ATOM 1316 C C . HIS A 1 169 ? -4.221 -3.097 12.638 1.00 95.75 169 HIS A C 1
ATOM 1318 O O . HIS A 1 169 ? -4.170 -1.873 12.491 1.00 95.75 169 HIS A O 1
ATOM 1324 N N . ASP A 1 170 ? -3.267 -3.905 12.160 1.00 95.06 170 ASP A N 1
ATOM 1325 C CA . ASP A 1 170 ? -2.055 -3.445 11.458 1.00 95.06 170 ASP A CA 1
ATOM 1326 C C . ASP A 1 170 ? -2.340 -2.432 10.325 1.00 95.06 170 ASP A C 1
ATOM 1328 O O . ASP A 1 170 ? -1.685 -1.388 10.300 1.00 95.06 170 ASP A O 1
ATOM 1332 N N . PRO A 1 171 ? -3.364 -2.608 9.457 1.00 96.31 171 PRO A N 1
ATOM 1333 C CA . PRO A 1 171 ? -3.698 -1.606 8.443 1.00 96.31 171 PRO A CA 1
ATOM 1334 C C . PRO A 1 171 ? -4.009 -0.216 9.027 1.00 96.31 171 PRO A C 1
ATOM 1336 O O . PRO A 1 171 ? -3.546 0.806 8.520 1.00 96.31 171 PRO A O 1
ATOM 1339 N N . LEU A 1 172 ? -4.768 -0.160 10.122 1.00 97.50 172 LEU A N 1
ATOM 1340 C CA . LEU A 1 172 ? -5.119 1.106 10.761 1.00 97.50 172 LEU A CA 1
ATOM 1341 C C . LEU A 1 172 ? -3.880 1.776 11.364 1.00 97.50 172 LEU A C 1
ATOM 1343 O O . LEU A 1 172 ? -3.682 2.974 11.170 1.00 97.50 172 LEU A O 1
ATOM 1347 N N . VAL A 1 173 ? -3.014 1.001 12.022 1.00 97.44 173 VAL A N 1
ATOM 1348 C CA . VAL A 1 173 ? -1.749 1.510 12.567 1.00 97.44 173 VAL A CA 1
ATOM 1349 C C . VAL A 1 173 ? -0.845 2.056 11.461 1.00 97.44 173 VAL A C 1
ATOM 1351 O O . VAL A 1 173 ? -0.348 3.177 11.582 1.00 97.44 173 VAL A O 1
ATOM 1354 N N . ARG A 1 174 ? -0.680 1.317 10.356 1.00 96.19 174 ARG A N 1
ATOM 1355 C CA . ARG A 1 174 ? 0.107 1.769 9.199 1.00 96.19 174 ARG A CA 1
ATOM 1356 C C . ARG A 1 174 ? -0.429 3.072 8.623 1.00 96.19 174 ARG A C 1
ATOM 1358 O O . ARG A 1 174 ? 0.356 3.972 8.340 1.00 96.19 174 ARG A O 1
ATOM 1365 N N . LEU A 1 175 ? -1.750 3.197 8.473 1.00 97.38 175 LEU A N 1
ATOM 1366 C CA . LEU A 1 175 ? -2.366 4.412 7.939 1.00 97.38 175 LEU A CA 1
ATOM 1367 C C . LEU A 1 175 ? -2.067 5.621 8.829 1.00 97.38 175 LEU A C 1
ATOM 1369 O O . LEU A 1 175 ? -1.666 6.668 8.326 1.00 97.38 175 LEU A O 1
ATOM 1373 N N . ILE A 1 176 ? -2.224 5.473 10.145 1.00 97.25 176 ILE A N 1
ATOM 1374 C CA . ILE A 1 176 ? -1.940 6.551 11.097 1.00 97.25 176 ILE A CA 1
ATOM 1375 C C . ILE A 1 176 ? -0.454 6.916 11.071 1.00 97.25 176 ILE A C 1
ATOM 1377 O O . ILE A 1 176 ? -0.128 8.101 11.056 1.00 97.25 176 ILE A O 1
ATOM 1381 N N . GLY A 1 177 ? 0.437 5.921 11.007 1.00 96.19 177 GLY A N 1
ATOM 1382 C CA . GLY A 1 177 ? 1.876 6.135 10.857 1.00 96.19 177 GLY A CA 1
ATOM 1383 C C . GLY A 1 177 ? 2.218 6.949 9.609 1.00 96.19 177 GLY A C 1
ATOM 1384 O O . GLY A 1 177 ? 2.956 7.923 9.714 1.00 96.19 177 GLY A O 1
ATOM 1385 N N . LEU A 1 178 ? 1.619 6.608 8.462 1.00 95.44 178 LEU A N 1
ATOM 1386 C CA . LEU A 1 178 ? 1.807 7.313 7.189 1.00 95.44 178 LEU A CA 1
ATOM 1387 C C . LEU A 1 178 ? 1.295 8.760 7.234 1.00 95.44 178 LEU A C 1
ATOM 1389 O O . LEU A 1 178 ? 1.973 9.664 6.745 1.00 95.44 178 LEU A O 1
ATOM 1393 N N . ILE A 1 179 ? 0.128 8.995 7.845 1.00 95.81 179 ILE A N 1
ATOM 1394 C CA . ILE A 1 179 ? -0.407 10.351 8.049 1.00 95.81 179 ILE A CA 1
ATOM 1395 C C . ILE A 1 179 ? 0.528 11.143 8.965 1.00 95.81 179 ILE A C 1
ATOM 1397 O O . ILE A 1 179 ? 0.904 12.267 8.635 1.00 95.81 179 ILE A O 1
ATOM 1401 N N . TRP A 1 180 ? 0.940 10.562 10.094 1.00 95.31 180 TRP A N 1
ATOM 1402 C CA . TRP A 1 180 ? 1.807 11.235 11.057 1.00 95.31 180 TRP A CA 1
ATOM 1403 C C . TRP A 1 180 ? 3.170 11.575 10.455 1.00 95.31 180 TRP A C 1
ATOM 1405 O O . TRP A 1 180 ? 3.639 12.693 10.643 1.00 95.31 180 TRP A O 1
ATOM 1415 N N . SER A 1 181 ? 3.809 10.653 9.724 1.00 92.31 181 SER A N 1
ATOM 1416 C CA . SER A 1 181 ? 5.145 10.872 9.155 1.00 92.31 181 SER A CA 1
ATOM 1417 C C . SER A 1 181 ? 5.140 11.828 7.972 1.00 92.31 181 SER A C 1
ATOM 1419 O O . SER A 1 181 ? 6.104 12.560 7.783 1.00 92.31 181 SER A O 1
ATOM 1421 N N . GLY A 1 182 ? 4.077 11.800 7.170 1.00 91.38 182 GLY A N 1
ATOM 1422 C CA . GLY A 1 182 ? 3.994 12.566 5.934 1.00 91.38 182 GLY A CA 1
ATOM 1423 C C . GLY A 1 182 ? 3.464 13.992 6.092 1.00 91.38 182 GLY A C 1
ATOM 1424 O O . GLY A 1 182 ? 3.640 14.808 5.192 1.00 91.38 182 GLY A O 1
ATOM 1425 N N . SER A 1 183 ? 2.819 14.312 7.215 1.00 90.31 183 SER A N 1
ATOM 1426 C CA . SER A 1 183 ? 2.252 15.645 7.436 1.00 90.31 183 SER A CA 1
ATOM 1427 C C . SER A 1 183 ? 3.337 16.644 7.857 1.00 90.31 183 SER A C 1
ATOM 1429 O O . SER A 1 183 ? 3.991 16.407 8.878 1.00 90.31 183 SER A O 1
ATOM 1431 N N . PRO A 1 184 ? 3.513 17.774 7.145 1.00 89.00 184 PRO A N 1
ATOM 1432 C CA . PRO A 1 184 ? 4.460 18.807 7.548 1.00 89.00 184 PRO A CA 1
ATOM 1433 C C . PRO A 1 184 ? 4.032 19.445 8.874 1.00 89.00 184 PRO A C 1
ATOM 1435 O O . PRO A 1 184 ? 2.840 19.556 9.166 1.00 89.00 184 PRO A O 1
ATOM 1438 N N . ASP A 1 185 ? 5.001 19.912 9.665 1.00 86.38 185 ASP A N 1
ATOM 1439 C CA . ASP A 1 185 ? 4.750 20.493 10.995 1.00 86.38 185 ASP A CA 1
ATOM 1440 C C . ASP A 1 185 ? 3.762 21.672 10.947 1.00 86.38 185 ASP A C 1
ATOM 1442 O O . ASP A 1 185 ? 2.959 21.861 11.862 1.00 86.38 185 ASP A O 1
ATOM 1446 N N . THR A 1 186 ? 3.745 22.412 9.834 1.00 83.75 186 THR A N 1
ATOM 1447 C CA . THR A 1 186 ? 2.814 23.521 9.577 1.00 83.75 186 THR A CA 1
ATOM 1448 C C . THR A 1 186 ? 1.346 23.105 9.598 1.00 83.75 186 THR A C 1
ATOM 1450 O O . THR A 1 186 ? 0.492 23.924 9.930 1.00 83.75 186 THR A O 1
ATOM 1453 N N . ASN A 1 187 ? 1.037 21.847 9.271 1.00 85.25 187 ASN A N 1
ATOM 1454 C CA . ASN A 1 187 ? -0.343 21.369 9.197 1.00 85.25 187 ASN A CA 1
ATOM 1455 C C . ASN A 1 187 ? -0.925 21.057 10.583 1.00 85.25 187 ASN A C 1
ATOM 1457 O O . ASN A 1 187 ? -2.135 20.912 10.696 1.00 85.25 187 ASN A O 1
ATOM 1461 N N . TRP A 1 188 ? -0.107 21.001 11.641 1.00 86.62 188 TRP A N 1
ATOM 1462 C CA . TRP A 1 188 ? -0.543 20.681 13.008 1.00 86.62 188 TRP A CA 1
ATOM 1463 C C . TRP A 1 188 ? -0.863 21.911 13.875 1.00 86.62 188 TRP A C 1
ATOM 1465 O O . TRP A 1 188 ? -1.156 21.789 15.067 1.00 86.62 188 TRP A O 1
ATOM 1475 N N . ALA A 1 189 ? -0.807 23.116 13.310 1.00 82.00 189 ALA A N 1
ATOM 1476 C CA . ALA A 1 189 ? -1.188 24.335 14.016 1.00 82.00 189 ALA A CA 1
ATOM 1477 C C . ALA A 1 189 ? -2.713 24.383 14.283 1.00 82.00 189 ALA A C 1
ATOM 1479 O O . ALA A 1 189 ? -3.496 23.927 13.448 1.00 82.00 189 ALA A O 1
ATOM 1480 N N . PRO A 1 190 ? -3.171 24.962 15.413 1.00 81.50 190 PRO A N 1
ATOM 1481 C CA . PRO A 1 190 ? -2.393 25.671 16.434 1.00 81.50 190 PRO A CA 1
ATOM 1482 C C . PRO A 1 190 ? -1.862 24.777 17.565 1.00 81.50 190 PRO A C 1
ATOM 1484 O O . PRO A 1 190 ? -1.065 25.241 18.371 1.00 81.50 190 PRO A O 1
ATOM 1487 N N . THR A 1 191 ? -2.307 23.523 17.659 1.00 77.06 191 THR A N 1
ATOM 1488 C CA . THR A 1 191 ? -1.989 22.637 18.794 1.00 77.06 191 THR A CA 1
ATOM 1489 C C . THR A 1 191 ? -0.553 22.119 18.786 1.00 77.06 191 THR A C 1
ATOM 1491 O O . THR A 1 191 ? -0.100 21.589 19.795 1.00 77.06 191 THR A O 1
ATOM 1494 N N . GLY A 1 192 ? 0.158 22.282 17.669 1.00 86.69 192 GLY A N 1
ATOM 1495 C CA . GLY A 1 192 ? 1.468 21.682 17.456 1.00 86.69 192 GLY A CA 1
ATOM 1496 C C . GLY A 1 192 ? 1.346 20.209 17.073 1.00 86.69 192 GLY A C 1
ATOM 1497 O O . GLY A 1 192 ? 0.288 19.586 17.221 1.00 86.69 192 GLY A O 1
ATOM 1498 N N . ARG A 1 193 ? 2.434 19.659 16.529 1.00 89.94 193 ARG A N 1
ATOM 1499 C CA . ARG A 1 193 ? 2.506 18.239 16.187 1.00 89.94 193 ARG A CA 1
ATOM 1500 C C . ARG A 1 193 ? 2.507 17.423 17.480 1.00 89.94 193 ARG A C 1
ATOM 1502 O O . ARG A 1 193 ? 3.336 17.698 18.345 1.00 89.94 193 ARG A O 1
ATOM 1509 N N . PRO A 1 194 ? 1.602 16.445 17.633 1.00 90.38 194 PRO A N 1
ATOM 1510 C CA . PRO A 1 194 ? 1.614 15.588 18.803 1.00 90.38 194 PRO A CA 1
ATOM 1511 C C . PRO A 1 194 ? 2.876 14.726 18.804 1.00 90.38 194 PRO A C 1
ATOM 1513 O O . PRO A 1 194 ? 3.348 14.302 17.738 1.00 90.38 194 PRO A O 1
ATOM 1516 N N . ASP A 1 195 ? 3.370 14.423 20.005 1.00 93.19 195 ASP A N 1
ATOM 1517 C CA . ASP A 1 195 ? 4.419 13.426 20.198 1.00 93.19 195 ASP A CA 1
ATOM 1518 C C . ASP A 1 195 ? 4.038 12.122 19.492 1.00 93.19 195 ASP A C 1
ATOM 1520 O O . ASP A 1 195 ? 2.867 11.730 19.455 1.00 93.19 195 ASP A O 1
ATOM 1524 N N . MET A 1 196 ? 5.032 11.447 18.911 1.00 94.25 196 MET A N 1
ATOM 1525 C CA . MET A 1 196 ? 4.805 10.188 18.209 1.00 94.25 196 MET A CA 1
ATOM 1526 C C . MET A 1 196 ? 4.232 9.146 19.187 1.00 94.25 196 MET A C 1
ATOM 1528 O O . MET A 1 196 ? 4.914 8.782 20.150 1.00 94.25 196 MET A O 1
ATOM 1532 N N . PRO A 1 197 ? 3.022 8.608 18.945 1.00 95.56 197 PRO A N 1
ATOM 1533 C CA . PRO A 1 197 ? 2.469 7.569 19.798 1.00 95.56 197 PRO A CA 1
ATOM 1534 C C . PRO A 1 197 ? 3.367 6.320 19.837 1.00 95.56 197 PRO A C 1
ATOM 1536 O O . PRO A 1 197 ? 3.906 5.924 18.796 1.00 95.56 197 PRO A O 1
ATOM 1539 N N . PRO A 1 198 ? 3.473 5.620 20.986 1.00 96.12 198 PRO A N 1
ATOM 1540 C CA . PRO A 1 198 ? 4.353 4.457 21.129 1.00 96.12 198 PRO A CA 1
ATOM 1541 C C . PRO A 1 198 ? 4.112 3.343 20.101 1.00 96.12 198 PRO A C 1
ATOM 1543 O O . PRO A 1 198 ? 5.055 2.684 19.673 1.00 96.12 198 PRO A O 1
ATOM 1546 N N . TYR A 1 199 ? 2.865 3.138 19.664 1.00 95.44 199 TYR A N 1
ATOM 1547 C CA . TYR A 1 199 ? 2.543 2.123 18.655 1.00 95.44 199 TYR A CA 1
ATOM 1548 C C . TYR A 1 199 ? 3.061 2.493 17.253 1.00 95.44 199 TYR A C 1
ATOM 1550 O O . TYR A 1 199 ? 3.396 1.603 16.471 1.00 95.44 199 TYR A O 1
ATOM 1558 N N . ILE A 1 200 ? 3.167 3.789 16.930 1.00 94.94 200 ILE A N 1
ATOM 1559 C CA . ILE A 1 200 ? 3.774 4.253 15.674 1.00 94.94 200 ILE A CA 1
ATOM 1560 C C . ILE A 1 200 ? 5.281 4.020 15.733 1.00 94.94 200 ILE A C 1
ATOM 1562 O O . ILE A 1 200 ? 5.845 3.442 14.805 1.00 94.94 200 ILE A O 1
ATOM 1566 N N . TRP A 1 201 ? 5.914 4.389 16.851 1.00 95.25 201 TRP A N 1
ATOM 1567 C CA . TRP A 1 201 ? 7.334 4.120 17.081 1.00 95.25 201 TRP A CA 1
ATOM 1568 C C . TRP A 1 201 ? 7.655 2.632 16.938 1.00 95.25 201 TRP A C 1
ATOM 1570 O O . TRP A 1 201 ? 8.564 2.249 16.206 1.00 95.25 201 TRP A O 1
ATOM 1580 N N . GLU A 1 202 ? 6.861 1.780 17.583 1.00 95.12 202 GLU A N 1
ATOM 1581 C CA . GLU A 1 202 ? 7.011 0.332 17.509 1.00 95.12 202 GLU A CA 1
ATOM 1582 C C . GLU A 1 202 ? 6.832 -0.199 16.079 1.00 95.12 202 GLU A C 1
ATOM 1584 O O . GLU A 1 202 ? 7.574 -1.084 15.654 1.00 95.12 202 GLU A O 1
ATOM 1589 N N . THR A 1 203 ? 5.912 0.376 15.300 1.00 92.31 203 THR A N 1
ATOM 1590 C CA . THR A 1 203 ? 5.748 0.038 13.876 1.00 92.31 203 THR A CA 1
ATOM 1591 C C . THR A 1 203 ? 7.012 0.361 13.087 1.00 92.31 203 THR A C 1
ATOM 1593 O O . THR A 1 203 ? 7.552 -0.518 12.416 1.00 92.31 203 THR A O 1
ATOM 1596 N N . PHE A 1 204 ? 7.548 1.580 13.216 1.00 91.19 204 PHE A N 1
ATOM 1597 C CA . PHE A 1 204 ? 8.797 1.956 12.549 1.00 91.19 204 PHE A CA 1
ATOM 1598 C C . PHE A 1 204 ? 9.966 1.088 12.998 1.00 91.19 204 PHE A C 1
ATOM 1600 O O . PHE A 1 204 ? 10.762 0.647 12.173 1.00 91.19 204 PHE A O 1
ATOM 1607 N N . ARG A 1 205 ? 10.048 0.772 14.290 1.00 92.81 205 ARG A N 1
ATOM 1608 C CA . ARG A 1 205 ? 11.080 -0.106 14.838 1.00 92.81 205 ARG A CA 1
ATOM 1609 C C . ARG A 1 205 ? 10.999 -1.520 14.257 1.00 92.81 205 ARG A C 1
ATOM 1611 O O . ARG A 1 205 ? 12.042 -2.096 13.937 1.00 92.81 205 ARG A O 1
ATOM 1618 N N . ARG A 1 206 ? 9.795 -2.091 14.112 1.00 90.94 206 ARG A N 1
ATOM 1619 C CA . ARG A 1 206 ? 9.580 -3.405 13.477 1.00 90.94 206 ARG A CA 1
ATOM 1620 C C . ARG A 1 206 ? 10.018 -3.381 12.020 1.00 90.94 206 ARG A C 1
ATOM 1622 O O . ARG A 1 206 ? 10.787 -4.252 11.625 1.00 90.94 206 ARG A O 1
ATOM 1629 N N . GLU A 1 207 ? 9.616 -2.364 11.265 1.00 88.56 207 GLU A N 1
ATOM 1630 C CA . GLU A 1 207 ? 10.017 -2.215 9.864 1.00 88.56 207 GLU A CA 1
ATOM 1631 C C . GLU A 1 207 ? 11.536 -2.028 9.725 1.00 88.56 207 GLU A C 1
ATOM 1633 O O . GLU A 1 207 ? 12.180 -2.752 8.975 1.00 88.56 207 GLU A O 1
ATOM 1638 N N . LEU A 1 208 ? 12.164 -1.179 10.543 1.00 87.94 208 LEU A N 1
ATOM 1639 C CA . LEU A 1 208 ? 13.626 -1.033 10.579 1.00 87.94 208 LEU A CA 1
ATOM 1640 C C . LEU A 1 208 ? 14.345 -2.335 10.956 1.00 87.94 208 LEU A C 1
ATOM 1642 O O . LEU A 1 208 ? 15.439 -2.599 10.465 1.00 87.94 208 LEU A O 1
ATOM 1646 N N . THR A 1 209 ? 13.756 -3.148 11.835 1.00 88.56 209 THR A N 1
ATOM 1647 C CA . THR A 1 209 ? 14.330 -4.444 12.224 1.00 88.56 209 THR A CA 1
ATOM 1648 C C . THR A 1 209 ? 14.224 -5.455 11.088 1.00 88.56 209 THR A C 1
ATOM 1650 O O . THR A 1 209 ? 15.195 -6.158 10.829 1.00 88.56 209 THR A O 1
ATOM 1653 N N . LYS A 1 210 ? 13.093 -5.490 10.376 1.00 88.81 210 LYS A N 1
ATOM 1654 C CA . LYS A 1 210 ? 12.921 -6.302 9.163 1.00 88.81 210 LYS A CA 1
ATOM 1655 C C . LYS A 1 210 ? 13.953 -5.950 8.099 1.00 88.81 210 LYS A C 1
ATOM 1657 O O . LYS A 1 210 ? 14.579 -6.841 7.543 1.00 88.81 210 LYS A O 1
ATOM 1662 N N . GLN A 1 211 ? 14.218 -4.658 7.907 1.00 88.31 211 GLN A N 1
ATOM 1663 C CA . GLN A 1 211 ? 15.254 -4.179 6.990 1.00 88.31 211 GLN A CA 1
ATOM 1664 C C . GLN A 1 211 ? 16.689 -4.527 7.441 1.00 88.31 211 GLN A C 1
ATOM 1666 O O . GLN A 1 211 ? 17.641 -4.198 6.742 1.00 88.31 211 GLN A O 1
ATOM 1671 N N . LYS A 1 212 ? 16.913 -5.186 8.588 1.00 91.56 212 LYS A N 1
ATOM 1672 C CA . LYS A 1 212 ? 18.235 -5.755 8.917 1.00 91.56 212 LYS A CA 1
ATOM 1673 C C . LYS A 1 212 ? 18.469 -7.110 8.253 1.00 91.56 212 LYS A C 1
ATOM 1675 O O . LYS A 1 212 ? 19.624 -7.480 8.069 1.00 91.56 212 LYS A O 1
ATOM 1680 N N . ASP A 1 213 ? 17.407 -7.836 7.909 1.00 95.19 213 ASP A N 1
ATOM 1681 C CA . ASP A 1 213 ? 17.517 -9.075 7.147 1.00 95.19 213 ASP A CA 1
ATOM 1682 C C . ASP A 1 213 ? 17.644 -8.731 5.648 1.00 95.19 213 ASP A C 1
ATOM 1684 O O . ASP A 1 213 ? 16.737 -8.101 5.090 1.00 95.19 213 ASP A O 1
ATOM 1688 N N . PRO A 1 214 ? 18.749 -9.123 4.983 1.00 96.88 214 PRO A N 1
ATOM 1689 C CA . PRO A 1 214 ? 18.985 -8.795 3.579 1.00 96.88 214 PRO A CA 1
ATOM 1690 C C . PRO A 1 214 ? 17.884 -9.305 2.650 1.00 96.88 214 PRO A C 1
ATOM 1692 O O . PRO A 1 214 ? 17.534 -8.646 1.671 1.00 96.88 214 PRO A O 1
ATOM 1695 N N . TYR A 1 215 ? 17.325 -10.479 2.936 1.00 97.31 215 TYR A N 1
ATOM 1696 C CA . TYR A 1 215 ? 16.343 -11.104 2.064 1.00 97.31 215 TYR A CA 1
ATOM 1697 C C . TYR A 1 215 ? 14.934 -10.569 2.309 1.00 97.31 215 TYR A C 1
ATOM 1699 O O . TYR A 1 215 ? 14.170 -10.463 1.350 1.00 97.31 215 TYR A O 1
ATOM 1707 N N . ILE A 1 216 ? 14.598 -10.153 3.537 1.00 95.88 216 ILE A N 1
ATOM 1708 C CA . ILE A 1 216 ? 13.356 -9.398 3.775 1.00 95.88 216 ILE A CA 1
ATOM 1709 C C . ILE A 1 216 ? 13.423 -8.054 3.040 1.00 95.88 216 ILE A C 1
ATOM 1711 O O . ILE A 1 216 ? 12.504 -7.722 2.290 1.00 95.88 216 ILE A O 1
ATOM 1715 N N . ALA A 1 217 ? 14.537 -7.323 3.165 1.00 94.75 217 ALA A N 1
ATOM 1716 C CA . ALA A 1 217 ? 14.746 -6.059 2.456 1.00 94.75 217 ALA A CA 1
ATOM 1717 C C . ALA A 1 217 ? 14.656 -6.222 0.927 1.00 94.75 217 ALA A C 1
ATOM 1719 O O . ALA A 1 217 ? 14.010 -5.418 0.242 1.00 94.75 217 ALA A O 1
ATOM 1720 N N . LEU A 1 218 ? 15.245 -7.298 0.389 1.00 96.62 218 LEU A N 1
ATOM 1721 C CA . LEU A 1 218 ? 15.120 -7.665 -1.021 1.00 96.62 218 LEU A CA 1
ATOM 1722 C C . LEU A 1 218 ? 13.662 -7.913 -1.417 1.00 96.62 218 LEU A C 1
ATOM 1724 O O . LEU A 1 218 ? 13.200 -7.347 -2.409 1.00 96.62 218 LEU A O 1
ATOM 1728 N N . GLY A 1 219 ? 12.947 -8.743 -0.654 1.00 96.25 219 GLY A N 1
ATOM 1729 C CA . GLY A 1 219 ? 11.555 -9.099 -0.916 1.00 96.25 219 GLY A CA 1
ATOM 1730 C C . GLY A 1 219 ? 10.651 -7.871 -0.971 1.00 96.25 219 GLY A C 1
ATOM 1731 O O . GLY A 1 219 ? 9.961 -7.672 -1.970 1.00 96.25 219 GLY A O 1
ATOM 1732 N N . SER A 1 220 ? 10.723 -6.991 0.033 1.00 92.94 220 SER A N 1
ATOM 1733 C CA . SER A 1 220 ? 9.931 -5.753 0.063 1.00 92.94 220 SER A CA 1
ATOM 1734 C C . SER A 1 220 ? 10.252 -4.837 -1.127 1.00 92.94 220 SER A C 1
ATOM 1736 O O . SER A 1 220 ? 9.341 -4.307 -1.766 1.00 92.94 220 SER A O 1
ATOM 1738 N N . SER A 1 221 ? 11.536 -4.694 -1.477 1.00 93.38 221 SER A N 1
ATOM 1739 C CA . SER A 1 221 ? 11.979 -3.843 -2.592 1.00 93.38 221 SER A CA 1
ATOM 1740 C C . SER A 1 221 ? 11.508 -4.373 -3.954 1.00 93.38 221 SER A C 1
ATOM 1742 O O . SER A 1 221 ? 11.072 -3.609 -4.821 1.00 93.38 221 SER A O 1
ATOM 1744 N N . LEU A 1 222 ? 11.570 -5.692 -4.164 1.00 95.31 222 LEU A N 1
ATOM 1745 C CA . LEU A 1 222 ? 11.113 -6.328 -5.401 1.00 95.31 222 LEU A CA 1
ATOM 1746 C C . LEU A 1 222 ? 9.591 -6.392 -5.504 1.00 95.31 222 LEU A C 1
ATOM 1748 O O . LEU A 1 222 ? 9.064 -6.275 -6.614 1.00 95.31 222 LEU A O 1
ATOM 1752 N N . LEU A 1 223 ? 8.880 -6.548 -4.385 1.00 93.00 223 LEU A N 1
ATOM 1753 C CA . LEU A 1 223 ? 7.422 -6.553 -4.367 1.00 93.00 223 LEU A CA 1
ATOM 1754 C C . LEU A 1 223 ? 6.879 -5.244 -4.951 1.00 93.00 223 LEU A C 1
ATOM 1756 O O . LEU A 1 223 ? 6.045 -5.276 -5.854 1.00 93.00 223 LEU A O 1
ATOM 1760 N N . GLU A 1 224 ? 7.433 -4.097 -4.548 1.00 88.56 224 GLU A N 1
ATOM 1761 C CA . GLU A 1 224 ? 7.034 -2.805 -5.112 1.00 88.56 224 GLU A CA 1
ATOM 1762 C C . GLU A 1 224 ? 7.245 -2.755 -6.634 1.00 88.56 224 GLU A C 1
ATOM 1764 O O . GLU A 1 224 ? 6.360 -2.325 -7.373 1.00 88.56 224 GLU A O 1
ATOM 1769 N N . GLN A 1 225 ? 8.381 -3.246 -7.139 1.00 90.62 225 GLN A N 1
ATOM 1770 C CA . GLN A 1 225 ? 8.655 -3.209 -8.580 1.00 90.62 225 GLN A CA 1
ATOM 1771 C C . GLN A 1 225 ? 7.815 -4.200 -9.391 1.00 90.62 225 GLN A C 1
ATOM 1773 O O . GLN A 1 225 ? 7.459 -3.904 -10.533 1.00 90.62 225 GLN A O 1
ATOM 1778 N N . THR A 1 226 ? 7.513 -5.371 -8.834 1.00 90.69 226 THR A N 1
ATOM 1779 C CA . THR A 1 226 ? 6.777 -6.441 -9.527 1.00 90.69 226 THR A CA 1
ATOM 1780 C C . THR A 1 226 ? 5.262 -6.251 -9.470 1.00 90.69 226 THR A C 1
ATOM 1782 O O . THR A 1 226 ? 4.562 -6.690 -10.387 1.00 90.69 226 THR A O 1
ATOM 1785 N N . MET A 1 227 ? 4.752 -5.549 -8.453 1.00 89.25 227 MET A N 1
ATOM 1786 C CA . MET A 1 227 ? 3.336 -5.184 -8.342 1.00 89.25 227 MET A CA 1
ATOM 1787 C C . MET A 1 227 ? 2.927 -4.019 -9.250 1.00 89.25 227 MET A C 1
ATOM 1789 O O . MET A 1 227 ? 1.733 -3.836 -9.500 1.00 89.25 227 MET A O 1
ATOM 1793 N N . ARG A 1 228 ? 3.887 -3.251 -9.780 1.00 89.81 228 ARG A N 1
ATOM 1794 C CA . ARG A 1 228 ? 3.609 -2.156 -10.720 1.00 89.81 228 ARG A CA 1
ATOM 1795 C C . ARG A 1 228 ? 2.916 -2.660 -11.979 1.00 89.81 228 ARG A C 1
ATOM 1797 O O . ARG A 1 228 ? 3.370 -3.593 -12.649 1.00 89.81 228 ARG A O 1
ATOM 1804 N N . ARG A 1 229 ? 1.821 -1.991 -12.346 1.00 89.06 229 ARG A N 1
ATOM 1805 C CA . ARG A 1 229 ? 1.051 -2.282 -13.569 1.00 89.06 229 ARG A CA 1
ATOM 1806 C C . ARG A 1 229 ? 1.415 -1.354 -14.725 1.00 89.06 229 ARG A C 1
ATOM 1808 O O . ARG A 1 229 ? 0.757 -1.371 -15.766 1.00 89.06 229 ARG A O 1
ATOM 1815 N N . SER A 1 230 ? 2.464 -0.561 -14.546 1.00 91.25 230 SER A N 1
ATOM 1816 C CA . SER A 1 230 ? 3.031 0.359 -15.524 1.00 91.25 230 SER A CA 1
ATOM 1817 C C . SER A 1 230 ? 4.167 -0.276 -16.337 1.00 91.25 230 SER A C 1
ATOM 1819 O O . SER A 1 230 ? 4.795 -1.263 -15.948 1.00 91.25 230 SER A O 1
ATOM 1821 N N . CYS A 1 231 ? 4.420 0.273 -17.527 1.00 94.19 231 CYS A N 1
ATOM 1822 C CA . CYS A 1 231 ? 5.568 -0.098 -18.335 1.00 94.19 231 CYS A CA 1
ATOM 1823 C C . CYS A 1 231 ? 6.813 0.216 -17.524 1.00 94.19 231 CYS A C 1
ATOM 1825 O O . CYS A 1 231 ? 7.003 1.356 -17.101 1.00 94.19 231 CYS A O 1
ATOM 1827 N N . HIS A 1 232 ? 7.691 -0.768 -17.362 1.00 94.25 232 HIS A N 1
ATOM 1828 C CA . HIS A 1 232 ? 8.897 -0.583 -16.588 1.00 94.25 232 HIS A CA 1
ATOM 1829 C C . HIS A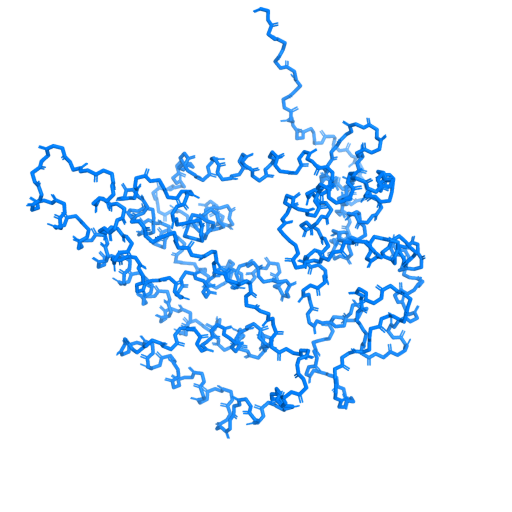 1 232 ? 9.674 0.603 -17.179 1.00 94.25 232 HIS A C 1
ATOM 1831 O O . HIS A 1 232 ? 9.925 1.565 -16.465 1.00 94.25 232 HIS A O 1
ATOM 1837 N N . ALA A 1 233 ? 9.954 0.652 -18.484 1.00 94.62 233 ALA A N 1
ATOM 1838 C CA . ALA A 1 233 ? 10.767 1.719 -19.088 1.00 94.62 233 ALA A CA 1
ATOM 1839 C C . ALA A 1 233 ? 10.145 3.130 -19.038 1.00 94.62 233 ALA A C 1
ATOM 1841 O O . ALA A 1 233 ? 10.776 4.048 -18.522 1.00 94.62 233 ALA A O 1
ATOM 1842 N N . CYS A 1 234 ? 8.938 3.307 -19.586 1.00 93.50 234 CYS A N 1
ATOM 1843 C CA . CYS A 1 234 ? 8.339 4.630 -19.813 1.00 93.50 234 CYS A CA 1
ATOM 1844 C C . CYS A 1 234 ? 7.209 4.991 -18.845 1.00 93.50 234 CYS A C 1
ATOM 1846 O O . CYS A 1 234 ? 6.603 6.043 -19.003 1.00 93.50 234 CYS A O 1
ATOM 1848 N N . ARG A 1 235 ? 6.892 4.117 -17.882 1.00 91.56 235 ARG A N 1
ATOM 1849 C CA . ARG A 1 235 ? 5.864 4.312 -16.843 1.00 91.56 235 ARG A CA 1
ATOM 1850 C C . ARG A 1 235 ? 4.428 4.449 -17.321 1.00 91.56 235 ARG A C 1
ATOM 1852 O O . ARG A 1 235 ? 3.534 4.472 -16.485 1.00 91.56 235 ARG A O 1
ATOM 1859 N N . LYS A 1 236 ? 4.186 4.419 -18.633 1.00 91.31 236 LYS A N 1
ATOM 1860 C CA . LYS A 1 236 ? 2.828 4.366 -19.171 1.00 91.31 236 LYS A CA 1
ATOM 1861 C C . LYS A 1 236 ? 2.060 3.207 -18.530 1.00 91.31 236 LYS A C 1
ATOM 1863 O O . LYS A 1 236 ? 2.564 2.078 -18.562 1.00 91.31 236 LYS A O 1
ATOM 1868 N N . PRO A 1 237 ? 0.886 3.446 -17.944 1.00 89.31 237 PRO A N 1
ATOM 1869 C CA . PRO A 1 237 ? 0.028 2.392 -17.432 1.00 89.31 237 PRO A CA 1
ATOM 1870 C C . PRO A 1 237 ? -0.583 1.570 -18.574 1.00 89.31 237 PRO A C 1
ATOM 1872 O O . PRO A 1 237 ? -0.586 1.984 -19.734 1.00 89.31 237 PRO A O 1
ATOM 1875 N N . VAL A 1 238 ? -1.088 0.371 -18.259 1.00 87.19 238 VAL A N 1
ATOM 1876 C CA . VAL A 1 238 ? -1.571 -0.605 -19.261 1.00 87.19 238 VAL A CA 1
ATOM 1877 C C . VAL A 1 238 ? -2.6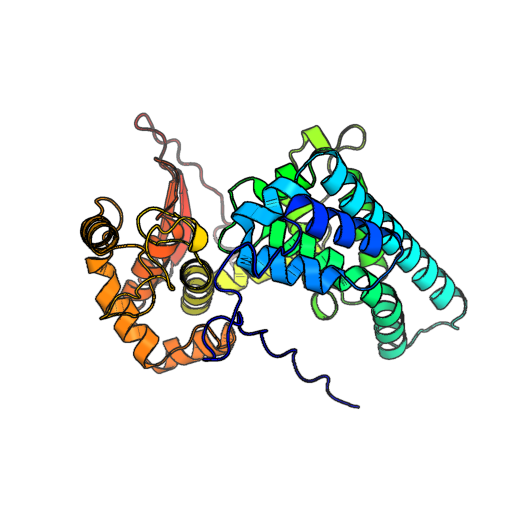19 -0.051 -20.231 1.00 87.19 238 VAL A C 1
ATOM 1879 O O . VAL A 1 238 ? -2.649 -0.447 -21.389 1.00 87.19 238 VAL A O 1
ATOM 1882 N N . HIS A 1 239 ? -3.436 0.893 -19.783 1.00 83.75 239 HIS A N 1
ATOM 1883 C CA . HIS A 1 239 ? -4.519 1.503 -20.555 1.00 83.75 239 HIS A CA 1
ATOM 1884 C C . HIS A 1 239 ? -4.084 2.669 -21.452 1.00 83.75 239 HIS A C 1
ATOM 1886 O O . HIS A 1 239 ? -4.841 3.059 -22.329 1.00 83.75 239 HIS A O 1
ATOM 1892 N N . GLU A 1 240 ? -2.879 3.213 -21.273 1.00 88.25 240 GLU A N 1
ATOM 1893 C CA . GLU A 1 240 ? -2.288 4.188 -22.209 1.00 88.25 240 GLU A CA 1
ATOM 1894 C C . GLU A 1 240 ? -1.525 3.501 -23.355 1.00 88.25 240 GLU A C 1
ATOM 1896 O O . GLU A 1 240 ? -0.842 4.137 -24.163 1.00 88.25 240 GLU A O 1
ATOM 1901 N N . LYS A 1 241 ? -1.575 2.169 -23.405 1.00 87.81 241 LYS A N 1
ATOM 1902 C CA . LYS A 1 241 ? -0.944 1.372 -24.448 1.00 87.81 241 LYS A CA 1
ATOM 1903 C C . LYS A 1 241 ? -1.803 1.420 -25.712 1.00 87.81 241 LYS A C 1
ATOM 1905 O O . LYS A 1 241 ? -2.955 1.012 -25.695 1.00 87.81 241 LYS A O 1
ATOM 1910 N N . GLU A 1 242 ? -1.204 1.831 -26.826 1.00 88.06 242 GLU A N 1
ATOM 1911 C CA . GLU A 1 242 ? -1.878 1.885 -28.136 1.00 88.06 242 GLU A CA 1
ATOM 1912 C C . GLU A 1 242 ? -2.289 0.498 -28.654 1.00 88.06 242 GLU A C 1
ATOM 1914 O O . GLU A 1 242 ? -3.287 0.343 -29.351 1.00 88.06 242 GLU A O 1
ATOM 1919 N N . THR A 1 243 ? -1.516 -0.536 -28.319 1.00 86.38 243 THR A N 1
ATOM 1920 C CA . THR A 1 243 ? -1.813 -1.916 -28.718 1.00 86.38 243 THR A CA 1
ATOM 1921 C C . THR A 1 243 ? -2.672 -2.605 -27.667 1.00 86.38 243 THR A C 1
ATOM 1923 O O . THR A 1 243 ? -2.339 -2.545 -26.482 1.00 86.38 243 THR A O 1
ATOM 1926 N N . SER A 1 244 ? -3.672 -3.368 -28.096 1.00 84.81 244 SER A N 1
ATOM 1927 C CA . SER A 1 244 ? -4.489 -4.187 -27.203 1.00 84.81 244 SER A CA 1
ATOM 1928 C C . SER A 1 244 ? -3.669 -5.227 -26.411 1.00 84.81 244 SER A C 1
ATOM 1930 O O . SER A 1 244 ? -2.536 -5.590 -26.759 1.00 84.81 244 SER A O 1
ATOM 1932 N N . GLY A 1 245 ? -4.245 -5.692 -25.299 1.00 85.81 245 GLY A N 1
ATOM 1933 C CA . GLY A 1 245 ? -3.659 -6.700 -24.411 1.00 85.81 245 GLY A CA 1
ATOM 1934 C C . GLY A 1 245 ? -2.638 -6.157 -23.403 1.00 85.81 245 GLY A C 1
ATOM 1935 O O . GLY A 1 245 ? -2.187 -5.014 -23.479 1.00 85.81 245 GLY A O 1
ATOM 1936 N N . GLY A 1 246 ? -2.242 -7.009 -22.455 1.00 88.06 246 GLY A N 1
ATOM 1937 C CA . GLY A 1 246 ? -1.296 -6.661 -21.392 1.00 88.06 246 GLY A CA 1
ATOM 1938 C C . GLY A 1 246 ? 0.118 -6.319 -21.882 1.00 88.06 246 GLY A C 1
ATOM 1939 O O . GLY A 1 246 ? 0.472 -6.465 -23.058 1.00 88.06 246 GLY A O 1
ATOM 1940 N N . PHE A 1 247 ? 0.956 -5.851 -20.959 1.00 93.25 247 PHE A N 1
ATOM 1941 C CA . PHE A 1 247 ? 2.376 -5.630 -21.221 1.00 93.25 247 PHE A CA 1
ATOM 1942 C C . PHE A 1 247 ? 3.139 -6.940 -21.386 1.00 93.25 247 PHE A C 1
ATOM 1944 O O . PHE A 1 247 ? 2.944 -7.891 -20.629 1.00 93.25 247 PHE A O 1
ATOM 1951 N N . ALA A 1 248 ? 4.055 -6.966 -22.353 1.00 94.56 248 ALA A N 1
ATOM 1952 C CA . ALA A 1 248 ? 4.937 -8.105 -22.545 1.00 94.56 248 ALA A CA 1
ATOM 1953 C C . ALA A 1 248 ? 5.934 -8.173 -21.382 1.00 94.56 248 ALA A C 1
ATOM 1955 O O . ALA A 1 248 ? 6.578 -7.174 -21.055 1.00 94.56 248 ALA A O 1
ATOM 1956 N N . ARG A 1 249 ? 6.076 -9.346 -20.760 1.00 96.38 249 ARG A N 1
ATOM 1957 C CA . ARG A 1 249 ? 7.113 -9.590 -19.749 1.00 96.38 249 ARG A CA 1
ATOM 1958 C C . ARG A 1 249 ? 8.470 -9.809 -20.425 1.00 96.38 249 ARG A C 1
ATOM 1960 O O . ARG A 1 249 ? 8.532 -10.308 -21.549 1.00 96.38 249 ARG A O 1
ATOM 1967 N N . CYS A 1 250 ? 9.564 -9.466 -19.744 1.00 97.56 250 CYS A N 1
ATOM 1968 C CA . CYS A 1 250 ? 10.904 -9.854 -20.190 1.00 97.56 250 CYS A CA 1
ATOM 1969 C C . CYS A 1 250 ? 10.975 -11.382 -20.329 1.00 97.56 250 CYS A C 1
ATOM 1971 O O . CYS A 1 250 ? 10.683 -12.102 -19.376 1.00 97.56 250 CYS A O 1
ATOM 1973 N N . ALA A 1 251 ? 11.381 -11.884 -21.497 1.00 97.12 251 ALA A N 1
ATOM 1974 C CA . ALA A 1 251 ? 11.395 -13.321 -21.772 1.00 97.12 251 ALA A CA 1
ATOM 1975 C C . ALA A 1 251 ? 12.360 -14.111 -20.867 1.00 97.12 251 ALA A C 1
ATOM 1977 O O . ALA A 1 251 ? 12.145 -15.299 -20.648 1.00 97.12 251 ALA A O 1
ATOM 1978 N N . ASN A 1 252 ? 13.401 -13.453 -20.342 1.00 97.75 252 ASN A N 1
ATOM 1979 C CA . ASN A 1 252 ? 14.432 -14.096 -19.532 1.00 97.75 252 ASN A CA 1
ATOM 1980 C C . ASN A 1 252 ? 14.066 -14.129 -18.037 1.00 97.75 252 ASN A C 1
ATOM 1982 O O . ASN A 1 252 ? 13.967 -15.209 -17.470 1.00 97.75 252 ASN A O 1
ATOM 1986 N N . CYS A 1 253 ? 13.830 -12.976 -17.397 1.00 97.69 253 CYS A N 1
ATOM 1987 C CA . CYS A 1 253 ? 13.532 -12.937 -15.956 1.00 97.69 253 CYS A CA 1
ATOM 1988 C C . CYS A 1 253 ? 12.041 -12.971 -15.603 1.00 97.69 253 CYS A C 1
ATOM 1990 O O . CYS A 1 253 ? 11.707 -13.211 -14.451 1.00 97.69 253 CYS A O 1
ATOM 1992 N N . ARG A 1 254 ? 11.140 -12.655 -16.547 1.00 95.56 254 ARG A N 1
ATOM 1993 C CA . ARG A 1 254 ? 9.677 -12.529 -16.356 1.00 95.56 254 ARG A CA 1
ATOM 1994 C C . ARG A 1 254 ? 9.201 -11.536 -15.279 1.00 95.56 254 ARG A C 1
ATOM 1996 O O . ARG A 1 254 ? 7.996 -11.343 -15.150 1.00 95.56 254 ARG A O 1
ATOM 2003 N N . ALA A 1 255 ? 10.114 -10.865 -14.579 1.00 94.38 255 ALA A N 1
ATOM 2004 C CA . ALA A 1 255 ? 9.825 -9.951 -13.475 1.00 94.38 255 ALA A CA 1
ATOM 2005 C C . ALA A 1 255 ? 9.321 -8.574 -13.932 1.00 94.38 255 ALA A C 1
ATOM 2007 O O . ALA A 1 255 ? 8.452 -7.978 -13.304 1.00 94.38 255 ALA A O 1
ATOM 2008 N N . VAL A 1 256 ? 9.854 -8.067 -15.046 1.00 95.44 256 VAL A N 1
ATOM 2009 C CA . VAL A 1 256 ? 9.555 -6.723 -15.563 1.00 95.44 256 VAL A CA 1
ATOM 2010 C C . VAL A 1 256 ? 8.684 -6.780 -16.811 1.00 95.44 256 VAL A C 1
ATOM 2012 O O . VAL A 1 256 ? 8.730 -7.746 -17.578 1.00 95.44 256 VAL A O 1
ATOM 2015 N N . ARG A 1 257 ? 7.888 -5.729 -17.021 1.00 96.19 257 ARG A N 1
ATOM 2016 C CA . ARG A 1 257 ? 6.872 -5.621 -18.075 1.00 96.19 257 ARG A CA 1
ATOM 2017 C C . ARG A 1 257 ? 7.116 -4.391 -18.943 1.00 96.19 257 ARG A C 1
ATOM 2019 O O . ARG A 1 257 ? 7.470 -3.337 -18.427 1.00 96.19 257 ARG A O 1
ATOM 2026 N N . TYR A 1 258 ? 6.881 -4.491 -20.247 1.00 96.75 258 TYR A N 1
ATOM 2027 C CA . TYR A 1 258 ? 7.081 -3.393 -21.193 1.00 96.75 258 TYR A CA 1
ATOM 2028 C C . TYR A 1 258 ? 5.883 -3.217 -22.126 1.00 96.75 258 TYR A C 1
ATOM 2030 O O . TYR A 1 258 ? 5.274 -4.189 -22.578 1.00 96.75 258 TYR A O 1
ATOM 2038 N N . CYS A 1 259 ? 5.579 -1.964 -22.467 1.00 96.19 259 CYS A N 1
ATOM 2039 C CA . CYS A 1 259 ? 4.558 -1.649 -23.465 1.00 96.19 259 CYS A CA 1
ATOM 2040 C C . CYS A 1 259 ? 5.021 -1.928 -24.903 1.00 96.19 259 CYS A C 1
ATOM 2042 O O . CYS A 1 259 ? 4.184 -2.176 -25.765 1.00 96.19 259 CYS A O 1
ATOM 2044 N N . SER A 1 260 ? 6.334 -1.928 -25.166 1.00 96.19 260 SER A N 1
ATOM 2045 C CA . SER A 1 260 ? 6.909 -2.165 -26.494 1.00 96.19 260 SER A CA 1
ATOM 2046 C C . SER A 1 260 ? 8.341 -2.712 -26.428 1.00 96.19 260 SER A C 1
ATOM 2048 O O . SER A 1 260 ? 9.041 -2.571 -25.420 1.00 96.19 260 SER A O 1
ATOM 2050 N N . ARG A 1 261 ? 8.823 -3.286 -27.542 1.00 96.94 261 ARG A N 1
ATOM 2051 C CA . ARG A 1 261 ? 10.233 -3.703 -27.692 1.00 96.94 261 ARG A CA 1
ATOM 2052 C C . ARG A 1 261 ? 11.207 -2.525 -27.597 1.00 96.94 261 ARG A C 1
ATOM 2054 O O . ARG A 1 261 ? 12.327 -2.699 -27.127 1.00 96.94 261 ARG A O 1
ATOM 2061 N N . GLN A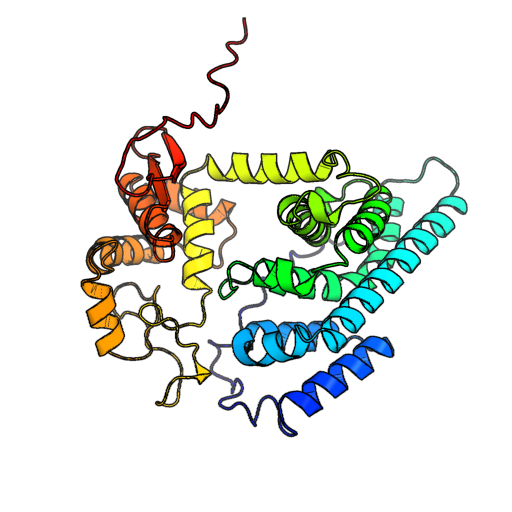 1 262 ? 10.794 -1.333 -28.027 1.00 97.25 262 GLN A N 1
ATOM 2062 C CA . GLN A 1 262 ? 11.601 -0.117 -27.902 1.00 97.25 262 GLN A CA 1
ATOM 2063 C C . GLN A 1 262 ? 11.833 0.232 -26.428 1.00 97.25 262 GLN A C 1
ATOM 2065 O O . GLN A 1 262 ? 12.969 0.475 -26.033 1.00 97.25 262 GLN A O 1
ATOM 2070 N N . CYS A 1 263 ? 10.778 0.173 -25.609 1.00 97.50 263 CYS A N 1
ATOM 2071 C CA . CYS A 1 263 ? 10.874 0.372 -24.165 1.00 97.50 263 CYS A CA 1
ATOM 2072 C C . CYS A 1 263 ? 11.794 -0.661 -23.501 1.00 97.50 263 CYS A C 1
ATOM 2074 O O . CYS A 1 263 ? 12.646 -0.289 -22.701 1.00 97.50 263 CYS A O 1
ATOM 2076 N N . GLN A 1 264 ? 11.689 -1.937 -23.883 1.00 97.88 264 GLN A N 1
ATOM 2077 C CA . GLN A 1 264 ? 12.599 -2.972 -23.386 1.00 97.88 264 GLN A CA 1
ATOM 2078 C C . GLN A 1 264 ? 14.068 -2.669 -23.726 1.00 97.88 264 GLN A C 1
ATOM 2080 O O . GLN A 1 264 ? 14.928 -2.778 -22.858 1.00 97.88 264 GLN A O 1
ATOM 2085 N N . ARG A 1 265 ? 14.371 -2.259 -24.967 1.00 97.88 265 ARG A N 1
ATOM 2086 C CA . ARG A 1 265 ? 15.742 -1.897 -25.379 1.00 97.88 265 ARG A CA 1
ATOM 2087 C C . ARG A 1 265 ? 16.270 -0.672 -24.633 1.00 97.88 265 ARG A C 1
ATOM 2089 O O . ARG A 1 265 ? 17.423 -0.680 -24.222 1.00 97.88 265 ARG A O 1
ATOM 2096 N N . ALA A 1 266 ? 15.436 0.349 -24.442 1.00 96.44 266 ALA A N 1
ATOM 2097 C CA . ALA A 1 266 ? 15.819 1.555 -23.711 1.00 96.44 266 ALA A CA 1
ATOM 2098 C C . ALA A 1 266 ? 16.177 1.244 -22.248 1.00 96.44 266 ALA A C 1
ATOM 2100 O O . ALA A 1 266 ? 17.169 1.743 -21.724 1.00 96.44 266 ALA A O 1
ATOM 2101 N N . ASP A 1 267 ? 15.398 0.376 -21.606 1.00 96.50 267 ASP A N 1
ATOM 2102 C CA . ASP A 1 267 ? 15.648 -0.065 -20.235 1.00 96.50 267 ASP A CA 1
ATOM 2103 C C . ASP A 1 267 ? 16.859 -1.010 -20.121 1.00 96.50 267 ASP A C 1
ATOM 2105 O O . ASP A 1 267 ? 17.605 -0.959 -19.143 1.00 96.50 267 ASP A O 1
ATOM 2109 N N . TRP A 1 268 ? 17.117 -1.820 -21.156 1.00 97.62 268 TRP A N 1
ATOM 2110 C CA . TRP A 1 268 ? 18.275 -2.717 -21.235 1.00 97.62 268 TRP A CA 1
ATOM 2111 C C . TRP A 1 268 ? 19.615 -1.984 -21.119 1.00 97.62 268 TRP A C 1
ATOM 2113 O O . TRP A 1 268 ? 20.549 -2.513 -20.520 1.00 97.62 268 TRP A O 1
ATOM 2123 N N . SER A 1 269 ? 19.712 -0.775 -21.677 1.00 95.62 269 SER A N 1
ATOM 2124 C CA . SER A 1 269 ? 20.934 0.038 -21.714 1.00 95.62 269 SER A CA 1
ATOM 2125 C C . SER A 1 269 ? 20.823 1.348 -20.930 1.00 95.62 269 SER A C 1
ATOM 2127 O O . SER A 1 269 ? 21.539 2.302 -21.234 1.00 95.62 269 SER A O 1
ATOM 2129 N N . ARG A 1 270 ? 19.916 1.433 -19.949 1.00 92.00 270 ARG A N 1
ATOM 2130 C CA . ARG A 1 270 ? 19.725 2.653 -19.155 1.00 92.00 270 ARG A CA 1
ATOM 2131 C C . ARG A 1 270 ? 21.019 3.025 -18.404 1.00 92.00 270 ARG A C 1
ATOM 2133 O O . ARG A 1 270 ? 21.547 2.161 -17.713 1.00 92.00 270 ARG A O 1
ATOM 2140 N N . PRO A 1 271 ? 21.512 4.279 -18.465 1.00 88.56 271 PRO A N 1
ATOM 2141 C CA . PRO A 1 271 ? 22.830 4.625 -17.917 1.00 88.56 271 PRO A CA 1
ATOM 2142 C C . PRO A 1 271 ? 23.019 4.346 -16.420 1.00 88.56 271 PRO A C 1
ATOM 2144 O O . PRO A 1 271 ? 24.067 3.852 -16.026 1.00 88.56 271 PRO A O 1
ATOM 2147 N N . ALA A 1 272 ? 22.017 4.650 -15.589 1.00 85.75 272 ALA A N 1
ATOM 2148 C CA . ALA A 1 272 ? 22.149 4.530 -14.135 1.00 85.75 272 ALA A CA 1
ATOM 2149 C C . ALA A 1 272 ? 22.006 3.080 -13.634 1.00 85.75 272 ALA A C 1
ATOM 2151 O O . ALA A 1 272 ? 22.809 2.615 -12.834 1.00 85.75 272 ALA A O 1
ATOM 2152 N N . TYR A 1 273 ? 20.987 2.367 -14.125 1.00 89.69 273 TYR A N 1
ATOM 2153 C CA . TYR A 1 273 ? 20.634 1.012 -13.686 1.00 89.69 273 TYR A CA 1
ATOM 2154 C C . TYR A 1 273 ? 20.105 0.207 -14.880 1.00 89.69 273 TYR A C 1
ATOM 2156 O O . TYR A 1 273 ? 18.887 0.085 -15.052 1.00 89.69 273 TYR A O 1
ATOM 2164 N N . PRO A 1 274 ? 20.989 -0.278 -15.768 1.00 94.12 274 PRO A N 1
ATOM 2165 C CA . PRO A 1 274 ? 20.562 -1.002 -16.957 1.00 94.12 274 PRO A CA 1
ATOM 2166 C C . PRO A 1 274 ? 20.004 -2.375 -16.569 1.00 94.12 274 PRO A C 1
ATOM 2168 O O . PRO A 1 274 ? 20.622 -3.121 -15.809 1.00 94.12 274 PRO A O 1
ATOM 2171 N N . HIS A 1 275 ? 18.850 -2.756 -17.128 1.00 97.38 275 HIS A N 1
ATOM 2172 C CA . HIS A 1 275 ? 18.207 -4.034 -16.792 1.00 97.38 275 HIS A CA 1
ATOM 2173 C C . HIS A 1 275 ? 19.099 -5.250 -17.081 1.00 97.38 275 HIS A C 1
ATOM 2175 O O . HIS A 1 275 ? 19.000 -6.265 -16.392 1.00 97.38 275 HIS A O 1
ATOM 2181 N N . LYS A 1 276 ? 20.003 -5.151 -18.064 1.00 97.56 276 LYS A N 1
ATOM 2182 C CA . LYS A 1 276 ? 20.936 -6.230 -18.417 1.00 97.56 276 LYS A CA 1
ATOM 2183 C C . LYS A 1 276 ? 21.789 -6.705 -17.235 1.00 97.56 276 LYS A C 1
ATOM 2185 O O . LYS A 1 276 ? 22.088 -7.893 -17.168 1.00 97.56 276 LYS A O 1
ATOM 2190 N N . ASP A 1 277 ? 22.114 -5.808 -16.302 1.00 97.00 277 ASP A N 1
ATOM 2191 C CA . ASP A 1 277 ? 22.959 -6.110 -15.143 1.00 97.00 277 ASP A CA 1
ATOM 2192 C C . ASP A 1 277 ? 22.221 -6.967 -14.108 1.00 97.00 277 ASP A C 1
ATOM 2194 O O . ASP A 1 277 ? 22.840 -7.750 -13.397 1.00 97.00 277 ASP A O 1
ATOM 2198 N N . VAL A 1 278 ? 20.893 -6.838 -14.030 1.00 97.69 278 VAL A N 1
ATOM 2199 C CA . VAL A 1 278 ? 20.060 -7.509 -13.017 1.00 97.69 278 VAL A CA 1
ATOM 2200 C C . VAL A 1 278 ? 19.189 -8.622 -13.587 1.00 97.69 278 VAL A C 1
ATOM 2202 O O . VAL A 1 278 ? 18.657 -9.440 -12.843 1.00 97.69 278 VAL A O 1
ATOM 2205 N N . CYS A 1 279 ? 19.026 -8.691 -14.910 1.00 98.31 279 CYS A N 1
ATOM 2206 C CA . CYS A 1 279 ? 18.139 -9.657 -15.547 1.00 98.31 279 CYS A CA 1
ATOM 2207 C C . CYS A 1 279 ? 18.527 -11.109 -15.223 1.00 98.31 279 CYS A C 1
ATOM 2209 O O . CYS A 1 279 ? 17.642 -11.947 -15.046 1.00 98.31 279 CYS A O 1
ATOM 2211 N N . GLY A 1 280 ? 19.829 -11.410 -15.156 1.00 98.38 280 GLY A N 1
ATOM 2212 C CA . GLY A 1 280 ? 20.328 -12.730 -14.762 1.00 98.38 280 GLY A CA 1
ATOM 2213 C C . GLY A 1 280 ? 20.013 -13.059 -13.303 1.00 98.38 280 GLY A C 1
ATOM 2214 O O . GLY A 1 280 ? 19.464 -14.123 -13.036 1.00 98.38 280 GLY A O 1
ATOM 2215 N N . MET A 1 281 ? 20.266 -12.107 -12.400 1.00 98.38 281 MET A N 1
ATOM 2216 C CA . MET A 1 281 ? 20.023 -12.239 -10.957 1.00 98.38 281 MET A CA 1
ATOM 2217 C C . MET A 1 281 ? 18.535 -12.447 -10.650 1.00 98.38 281 MET A C 1
ATOM 2219 O O . MET A 1 281 ? 18.176 -13.327 -9.878 1.00 98.38 281 MET A O 1
ATOM 2223 N N . LEU A 1 282 ? 17.651 -11.689 -11.311 1.00 98.19 282 LEU A N 1
ATOM 2224 C CA . LEU A 1 282 ? 16.199 -11.856 -11.179 1.00 98.19 282 LEU A CA 1
ATOM 2225 C C . LEU A 1 282 ? 15.742 -13.238 -11.657 1.00 98.19 282 LEU A C 1
ATOM 2227 O O . LEU A 1 282 ? 14.889 -13.850 -11.028 1.00 98.19 282 LEU A O 1
ATOM 2231 N N . ARG A 1 283 ? 16.292 -13.736 -12.773 1.00 98.19 283 ARG A N 1
ATOM 2232 C CA . ARG A 1 283 ? 15.960 -15.078 -13.274 1.00 98.19 283 ARG A CA 1
ATOM 2233 C C . ARG A 1 283 ? 16.394 -16.165 -12.293 1.00 98.19 283 ARG A C 1
ATOM 2235 O O . ARG A 1 283 ? 15.653 -17.117 -12.103 1.00 98.19 283 ARG A O 1
ATOM 2242 N N . GLU A 1 284 ? 17.594 -16.039 -11.735 1.00 98.44 284 GLU A N 1
ATOM 2243 C CA . GLU A 1 284 ? 18.122 -16.966 -10.733 1.00 98.44 284 GLU A CA 1
ATOM 2244 C C . GLU A 1 284 ? 17.237 -16.987 -9.483 1.00 98.44 284 GLU A C 1
ATOM 2246 O O . GLU A 1 284 ? 16.777 -18.052 -9.089 1.00 98.44 284 GLU A O 1
ATOM 2251 N N . LEU A 1 285 ? 16.913 -15.813 -8.933 1.00 98.25 285 LEU A N 1
ATOM 2252 C CA . LEU A 1 285 ? 16.039 -15.672 -7.768 1.00 98.25 285 LEU A CA 1
ATOM 2253 C C . LEU A 1 285 ? 14.652 -16.295 -7.999 1.00 98.25 285 LEU A C 1
ATOM 2255 O O . LEU A 1 285 ? 14.181 -17.109 -7.207 1.00 98.25 285 LEU A O 1
ATOM 2259 N N . PHE A 1 286 ? 14.005 -15.955 -9.118 1.00 97.38 286 PHE A N 1
ATOM 2260 C CA . PHE A 1 286 ? 12.671 -16.466 -9.456 1.00 97.38 286 PHE A CA 1
ATOM 2261 C C . PHE A 1 286 ? 12.662 -17.920 -9.949 1.00 97.38 286 PHE A C 1
ATOM 2263 O O . PHE A 1 286 ? 11.600 -18.441 -10.288 1.00 97.38 286 PHE A O 1
ATOM 2270 N N . ALA A 1 287 ? 13.814 -18.597 -9.993 1.00 97.88 287 ALA A N 1
ATOM 2271 C CA . ALA A 1 287 ? 13.855 -20.040 -10.211 1.00 97.88 287 ALA A CA 1
ATOM 2272 C C . ALA A 1 287 ? 13.439 -20.829 -8.958 1.00 97.88 287 ALA A C 1
ATOM 2274 O O . ALA A 1 287 ? 13.043 -21.986 -9.089 1.00 97.88 287 ALA A O 1
ATOM 2275 N N . PHE A 1 288 ? 13.520 -20.220 -7.768 1.00 98.19 288 PHE A N 1
ATOM 2276 C CA . PHE A 1 288 ? 13.215 -20.882 -6.496 1.00 98.19 288 PHE A CA 1
ATOM 2277 C C . PHE A 1 288 ? 12.325 -20.070 -5.541 1.00 98.19 288 PHE A C 1
ATOM 2279 O O . PHE A 1 288 ? 11.790 -20.645 -4.597 1.00 98.19 288 PHE A O 1
ATOM 2286 N N . ALA A 1 289 ? 12.148 -18.763 -5.759 1.00 97.56 289 ALA A N 1
ATOM 2287 C CA . ALA A 1 289 ? 11.302 -17.906 -4.928 1.00 97.56 289 ALA A CA 1
ATOM 2288 C C . ALA A 1 289 ? 10.117 -17.323 -5.715 1.00 97.56 289 ALA A C 1
ATOM 2290 O O . ALA A 1 289 ? 10.218 -17.081 -6.917 1.00 97.56 289 ALA A O 1
ATOM 2291 N N . ASP A 1 290 ? 9.010 -17.046 -5.022 1.00 94.69 290 ASP A N 1
ATOM 2292 C CA . ASP A 1 290 ? 7.824 -16.368 -5.562 1.00 94.69 290 ASP A CA 1
ATOM 2293 C C . ASP A 1 290 ? 7.504 -15.129 -4.703 1.00 94.69 290 ASP A C 1
ATOM 2295 O O . ASP A 1 290 ? 7.628 -15.169 -3.480 1.00 94.69 290 ASP A O 1
ATOM 2299 N N . MET A 1 291 ? 7.077 -14.028 -5.330 1.00 93.31 291 MET A N 1
ATOM 2300 C CA . MET A 1 291 ? 6.609 -12.818 -4.631 1.00 93.31 291 MET A CA 1
ATOM 2301 C C . MET A 1 291 ? 5.278 -13.023 -3.892 1.00 93.31 291 MET A C 1
ATOM 2303 O O . MET A 1 291 ? 4.870 -12.154 -3.129 1.00 93.31 291 MET A O 1
ATOM 2307 N N . GLN A 1 292 ? 4.581 -14.138 -4.122 1.00 91.81 292 GLN A N 1
ATOM 2308 C CA . GLN A 1 292 ? 3.380 -14.521 -3.373 1.00 91.81 292 GLN A CA 1
ATOM 2309 C C . GLN A 1 292 ? 3.692 -15.137 -2.001 1.00 91.81 292 GLN A C 1
ATOM 2311 O O . GLN A 1 292 ? 2.784 -15.307 -1.188 1.00 91.81 292 GLN A O 1
ATOM 2316 N N . MET A 1 293 ? 4.953 -15.490 -1.737 1.00 96.00 293 MET A N 1
ATOM 2317 C CA . MET A 1 293 ? 5.384 -15.989 -0.431 1.00 96.00 293 MET A CA 1
ATOM 2318 C C . MET A 1 293 ? 5.295 -14.886 0.633 1.00 96.00 293 MET A C 1
ATOM 2320 O O . MET A 1 293 ? 5.424 -13.702 0.326 1.00 96.00 293 MET A O 1
ATOM 2324 N N . SER A 1 294 ? 5.127 -15.272 1.905 1.00 94.75 294 SER A N 1
ATOM 2325 C CA . SER A 1 294 ? 5.303 -14.318 3.009 1.00 94.75 294 SER A CA 1
ATOM 2326 C C . SER A 1 294 ? 6.744 -13.800 3.043 1.00 94.75 294 SER A C 1
ATOM 2328 O O . SER A 1 294 ? 7.654 -14.481 2.564 1.00 94.75 294 SER A O 1
ATOM 2330 N N . GLU A 1 295 ? 6.969 -12.629 3.644 1.00 93.88 295 GLU A N 1
ATOM 2331 C CA . GLU A 1 295 ? 8.312 -12.044 3.786 1.00 93.88 295 GLU A CA 1
ATOM 2332 C C . GLU A 1 295 ? 9.286 -13.032 4.450 1.00 93.88 295 GLU A C 1
ATOM 2334 O O . GLU A 1 295 ? 10.407 -13.228 3.979 1.00 93.88 295 GLU A O 1
ATOM 2339 N N . GLU A 1 296 ? 8.834 -13.725 5.498 1.00 95.06 296 GLU A N 1
ATOM 2340 C CA . GLU A 1 296 ? 9.632 -14.707 6.233 1.00 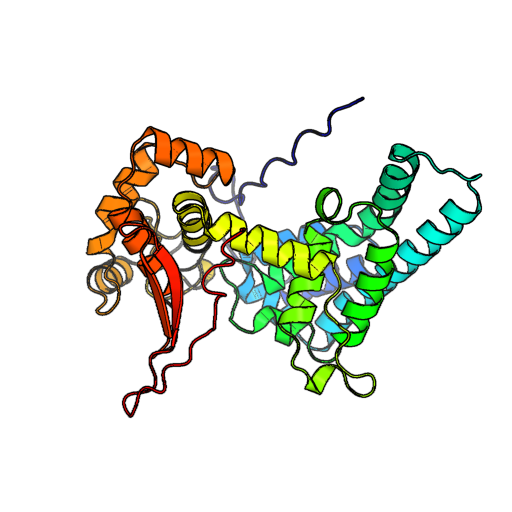95.06 296 GLU A CA 1
ATOM 2341 C C . GLU A 1 296 ? 9.942 -15.940 5.379 1.00 95.06 296 GLU A C 1
ATOM 2343 O O . GLU A 1 296 ? 11.072 -16.427 5.364 1.00 95.06 296 GLU A O 1
ATOM 2348 N N . THR A 1 297 ? 8.948 -16.437 4.639 1.00 97.12 297 THR A N 1
ATOM 2349 C CA . THR A 1 297 ? 9.118 -17.601 3.759 1.00 97.12 297 THR A CA 1
ATOM 2350 C C . THR A 1 297 ? 10.073 -17.273 2.617 1.00 97.12 297 THR A C 1
ATOM 2352 O O . THR A 1 297 ? 10.950 -18.076 2.296 1.00 97.12 297 THR A O 1
ATOM 2355 N N . PHE A 1 298 ? 9.948 -16.080 2.035 1.00 97.50 298 PHE A N 1
ATOM 2356 C CA . PHE A 1 298 ? 10.854 -15.584 1.008 1.00 97.50 298 PHE A CA 1
ATOM 2357 C C . PHE A 1 298 ? 12.296 -15.519 1.531 1.00 97.50 298 PHE A C 1
ATOM 2359 O O . PHE A 1 298 ? 13.206 -16.057 0.893 1.00 97.50 298 PHE A O 1
ATOM 2366 N N . ALA A 1 299 ? 12.501 -14.940 2.720 1.00 97.38 299 ALA A N 1
ATOM 2367 C CA . ALA A 1 299 ? 13.819 -14.821 3.335 1.00 97.38 299 ALA A CA 1
ATOM 2368 C C . ALA A 1 299 ? 14.468 -16.180 3.635 1.00 97.38 299 ALA A C 1
ATOM 2370 O O . ALA A 1 299 ? 15.612 -16.423 3.240 1.00 97.38 299 ALA A O 1
ATOM 2371 N N . LEU A 1 300 ? 13.718 -17.103 4.247 1.00 97.62 300 LEU A N 1
ATOM 2372 C CA . LEU A 1 300 ? 14.179 -18.470 4.508 1.00 97.62 300 LEU A CA 1
ATOM 2373 C C . LEU A 1 300 ? 14.526 -19.213 3.214 1.00 97.62 300 LEU A C 1
ATOM 2375 O O . LEU A 1 300 ? 15.533 -19.917 3.158 1.00 97.62 300 LEU A O 1
ATOM 2379 N N . THR A 1 301 ? 13.726 -19.030 2.162 1.00 98.06 301 THR A N 1
ATOM 2380 C CA . THR A 1 301 ? 13.960 -19.668 0.862 1.00 98.06 301 THR A CA 1
ATOM 2381 C C . THR A 1 301 ? 15.240 -19.142 0.211 1.00 98.06 301 THR A C 1
ATOM 2383 O O . THR A 1 301 ? 16.037 -19.936 -0.292 1.00 98.06 301 THR A O 1
ATOM 2386 N N . CYS A 1 302 ? 15.486 -17.830 0.265 1.00 98.19 302 CYS A N 1
ATOM 2387 C CA . CYS A 1 302 ? 16.718 -17.229 -0.253 1.00 98.19 302 CYS A CA 1
ATOM 2388 C C . CYS A 1 302 ? 17.954 -17.700 0.521 1.00 98.19 302 CYS A C 1
ATOM 2390 O O . CYS A 1 302 ? 18.965 -18.052 -0.088 1.00 98.19 302 CYS A O 1
ATOM 2392 N N . ALA A 1 303 ? 17.855 -17.771 1.852 1.00 98.00 303 ALA A N 1
ATOM 2393 C CA . ALA A 1 303 ? 18.920 -18.286 2.704 1.00 98.00 303 ALA A CA 1
ATOM 2394 C C . ALA A 1 303 ? 19.230 -19.764 2.409 1.00 98.00 303 ALA A C 1
ATOM 2396 O O . ALA A 1 303 ? 20.397 -20.127 2.275 1.00 98.00 303 ALA A O 1
ATOM 2397 N N . ALA A 1 304 ? 18.203 -20.605 2.239 1.00 98.06 304 ALA A N 1
ATOM 2398 C CA . ALA A 1 304 ? 18.358 -22.029 1.933 1.00 98.06 304 ALA A CA 1
ATOM 2399 C C . ALA A 1 304 ? 19.044 -22.289 0.579 1.00 98.06 304 ALA A C 1
ATOM 2401 O O . ALA A 1 304 ? 19.767 -23.272 0.437 1.00 98.06 304 ALA A O 1
ATOM 2402 N N . HIS A 1 305 ? 18.852 -21.395 -0.394 1.00 98.31 305 HIS A N 1
ATOM 2403 C CA . HIS A 1 305 ? 19.511 -21.457 -1.703 1.00 98.31 305 HIS A CA 1
ATOM 2404 C C . HIS A 1 305 ? 20.844 -20.696 -1.748 1.00 98.31 305 HIS A C 1
ATOM 2406 O O . HIS A 1 305 ? 21.442 -20.592 -2.817 1.00 98.31 305 HIS A O 1
ATOM 2412 N N . ALA A 1 306 ? 21.311 -20.167 -0.609 1.00 97.62 306 ALA A N 1
ATOM 2413 C CA . ALA A 1 306 ? 22.525 -19.362 -0.500 1.00 97.62 306 ALA A CA 1
ATOM 2414 C C . ALA A 1 306 ? 22.591 -18.232 -1.547 1.00 97.62 306 ALA A C 1
ATOM 2416 O O . ALA A 1 306 ? 23.636 -18.004 -2.163 1.00 97.62 306 ALA A O 1
ATOM 2417 N N . PHE A 1 307 ? 21.466 -17.538 -1.769 1.00 98.12 307 PHE A N 1
ATOM 2418 C CA . PHE A 1 307 ? 21.388 -16.493 -2.787 1.00 98.12 307 PHE A CA 1
ATOM 2419 C C . PHE A 1 307 ? 22.427 -15.386 -2.510 1.00 98.12 307 PHE A C 1
ATOM 2421 O O . PHE A 1 307 ? 22.429 -14.822 -1.415 1.00 98.12 307 PHE A O 1
ATOM 2428 N N . PRO A 1 308 ? 23.331 -15.047 -3.452 1.00 97.88 308 PRO A N 1
ATOM 2429 C CA . PRO A 1 308 ? 24.481 -14.200 -3.133 1.00 97.88 308 PRO A CA 1
ATOM 2430 C C . PRO A 1 308 ? 24.093 -12.810 -2.608 1.00 97.88 308 PRO A C 1
ATOM 2432 O O . PRO A 1 308 ? 23.367 -12.071 -3.271 1.00 97.88 308 PRO A O 1
ATOM 2435 N N . LEU A 1 309 ? 24.658 -12.386 -1.470 1.00 96.31 309 LEU A N 1
ATOM 2436 C CA . LEU A 1 309 ? 24.384 -11.055 -0.900 1.00 96.31 309 LEU A CA 1
ATOM 2437 C C . LEU A 1 309 ? 24.784 -9.903 -1.840 1.00 96.31 309 LEU A C 1
ATOM 2439 O O . LEU A 1 309 ? 24.118 -8.877 -1.873 1.00 96.31 309 LEU A O 1
ATOM 2443 N N . GLY A 1 310 ? 25.800 -10.088 -2.689 1.00 95.88 310 GLY A N 1
ATOM 2444 C CA . GLY A 1 310 ? 26.119 -9.104 -3.731 1.00 95.88 310 GLY A CA 1
ATOM 2445 C C . GLY A 1 310 ? 25.011 -8.956 -4.787 1.00 95.88 310 GLY A C 1
ATOM 2446 O O . GLY A 1 310 ? 24.807 -7.865 -5.319 1.00 95.88 310 GLY A O 1
ATOM 2447 N N . HIS A 1 311 ? 24.258 -10.028 -5.076 1.00 97.75 311 HIS A N 1
ATOM 2448 C CA . HIS A 1 311 ? 23.056 -9.941 -5.912 1.00 97.75 311 HIS A CA 1
ATOM 2449 C C . HIS A 1 311 ? 21.929 -9.232 -5.161 1.00 97.75 311 HIS A C 1
ATOM 2451 O O . HIS A 1 311 ? 21.256 -8.394 -5.756 1.00 97.75 311 HIS A O 1
ATOM 2457 N N . VAL A 1 312 ? 21.752 -9.524 -3.865 1.00 97.31 312 VAL A N 1
ATOM 2458 C CA . VAL A 1 312 ? 20.790 -8.822 -2.999 1.00 97.31 312 VAL A CA 1
ATOM 2459 C C . VAL A 1 312 ? 21.019 -7.312 -3.059 1.00 97.31 312 VAL A C 1
ATOM 2461 O O . VAL A 1 312 ? 20.104 -6.576 -3.425 1.00 97.31 312 VAL A O 1
ATOM 2464 N N . ASP A 1 313 ? 22.250 -6.863 -2.801 1.00 95.12 313 ASP A N 1
ATOM 2465 C CA . ASP A 1 313 ? 22.601 -5.443 -2.808 1.00 95.12 313 ASP A CA 1
ATOM 2466 C C . ASP A 1 313 ? 22.290 -4.795 -4.163 1.00 95.12 313 ASP A C 1
ATOM 2468 O O . ASP A 1 313 ? 21.615 -3.766 -4.233 1.00 95.12 313 ASP A O 1
ATOM 2472 N N . ARG A 1 314 ? 22.699 -5.437 -5.266 1.00 95.06 314 ARG A N 1
ATOM 2473 C CA . ARG A 1 314 ? 22.472 -4.912 -6.619 1.00 95.06 314 ARG A CA 1
ATOM 2474 C C . ARG A 1 314 ? 20.990 -4.852 -6.993 1.00 95.06 314 ARG A C 1
ATOM 2476 O O . ARG A 1 314 ? 20.579 -3.922 -7.689 1.00 95.06 314 ARG A O 1
ATOM 2483 N N . LEU A 1 315 ? 20.195 -5.831 -6.561 1.00 96.75 315 LEU A N 1
ATOM 2484 C CA . LEU A 1 315 ? 18.756 -5.874 -6.819 1.00 96.75 315 LEU A CA 1
ATOM 2485 C C . LEU A 1 315 ? 17.995 -4.828 -6.003 1.00 96.75 315 LEU A C 1
ATOM 2487 O O . LEU A 1 315 ? 17.112 -4.180 -6.565 1.00 96.75 315 LEU A O 1
ATOM 2491 N N . ILE A 1 316 ? 18.357 -4.617 -4.734 1.00 95.25 316 ILE A N 1
ATOM 2492 C CA . ILE A 1 316 ? 17.792 -3.540 -3.908 1.00 95.25 316 ILE A CA 1
ATOM 2493 C C . ILE A 1 316 ? 18.145 -2.180 -4.518 1.00 95.25 316 ILE A C 1
ATOM 2495 O O . ILE A 1 316 ? 17.252 -1.368 -4.758 1.00 95.25 316 ILE A O 1
ATOM 2499 N N . GLU A 1 317 ? 19.417 -1.948 -4.867 1.00 93.56 317 GLU A N 1
ATOM 2500 C CA . GLU A 1 317 ? 19.827 -0.707 -5.532 1.00 93.56 317 GLU A CA 1
ATOM 2501 C C . GLU A 1 317 ? 19.037 -0.469 -6.829 1.00 93.56 317 GLU A C 1
ATOM 2503 O O . GLU A 1 317 ? 18.568 0.642 -7.077 1.00 93.56 317 GLU A O 1
ATOM 2508 N N . TRP A 1 318 ? 18.876 -1.497 -7.666 1.00 94.50 318 TRP A N 1
ATOM 2509 C CA . TRP A 1 318 ? 18.109 -1.397 -8.907 1.00 94.50 318 TRP A CA 1
ATOM 2510 C C . TRP A 1 318 ? 16.625 -1.106 -8.657 1.00 94.50 318 TRP A C 1
ATOM 2512 O O . TRP A 1 318 ? 16.032 -0.308 -9.388 1.00 94.50 318 TRP A O 1
ATOM 2522 N N . ALA A 1 319 ? 16.028 -1.724 -7.638 1.00 93.88 319 ALA A N 1
ATOM 2523 C CA . ALA A 1 319 ? 14.624 -1.542 -7.305 1.00 93.88 319 ALA A CA 1
ATOM 2524 C C . ALA A 1 319 ? 14.339 -0.133 -6.761 1.00 93.88 319 ALA A C 1
ATOM 2526 O O . ALA A 1 319 ? 13.403 0.517 -7.225 1.00 93.88 319 ALA A O 1
ATOM 2527 N N . CYS A 1 320 ? 15.165 0.365 -5.838 1.00 90.88 320 CYS A N 1
ATOM 2528 C CA . CYS A 1 320 ? 14.930 1.636 -5.150 1.00 90.88 320 CYS A CA 1
ATOM 2529 C C . CYS A 1 320 ? 15.349 2.866 -5.972 1.00 90.88 320 CYS A C 1
ATOM 2531 O O . CYS A 1 320 ? 14.661 3.883 -5.972 1.00 90.88 320 CYS A O 1
ATOM 2533 N N . ASN A 1 321 ? 16.454 2.802 -6.720 1.00 86.25 321 ASN A N 1
ATOM 2534 C CA . ASN A 1 321 ? 17.043 4.005 -7.330 1.00 86.25 321 ASN A CA 1
ATOM 2535 C C . ASN A 1 321 ? 16.521 4.357 -8.715 1.00 86.25 321 ASN A C 1
ATOM 2537 O O . ASN A 1 321 ? 16.944 5.332 -9.336 1.00 86.25 321 ASN A O 1
ATOM 2541 N N . ARG A 1 322 ? 15.618 3.546 -9.252 1.00 80.50 322 ARG A N 1
ATOM 2542 C CA . ARG A 1 322 ? 15.157 3.702 -10.629 1.00 80.50 322 ARG A CA 1
ATOM 2543 C C . ARG A 1 322 ? 14.364 4.988 -10.867 1.00 80.50 322 ARG A C 1
ATOM 2545 O O . ARG A 1 322 ? 14.270 5.459 -12.007 1.00 80.50 322 ARG A O 1
ATOM 2552 N N . GLU A 1 323 ? 13.762 5.495 -9.800 1.00 76.81 323 GLU A N 1
ATOM 2553 C CA . GLU A 1 323 ? 12.950 6.716 -9.745 1.00 76.81 323 GLU A CA 1
ATOM 2554 C C . GLU A 1 323 ? 13.538 7.759 -8.812 1.00 76.81 323 GLU A C 1
ATOM 2556 O O . GLU A 1 323 ? 12.945 8.822 -8.654 1.00 76.81 323 GLU A O 1
ATOM 2561 N N . ALA A 1 324 ? 14.687 7.464 -8.205 1.00 74.62 324 ALA A N 1
ATOM 2562 C CA . ALA A 1 324 ? 15.332 8.424 -7.346 1.00 74.62 324 ALA A CA 1
ATOM 2563 C C . ALA A 1 324 ? 15.599 9.705 -8.145 1.00 74.62 324 ALA A C 1
ATOM 2565 O O . ALA A 1 324 ? 16.060 9.666 -9.295 1.00 74.62 324 ALA A O 1
ATOM 2566 N N . ALA A 1 325 ? 15.252 10.837 -7.533 1.00 72.19 325 ALA A N 1
ATOM 2567 C CA . ALA A 1 325 ? 15.581 12.140 -8.076 1.00 72.19 325 ALA A CA 1
ATOM 2568 C C . ALA A 1 325 ? 17.099 12.217 -8.321 1.00 72.19 325 ALA A C 1
ATOM 2570 O O . ALA A 1 325 ? 17.869 11.552 -7.616 1.00 72.19 325 ALA A O 1
ATOM 2571 N N . PRO A 1 326 ? 17.559 13.016 -9.300 1.00 70.88 326 PRO A N 1
ATOM 2572 C CA . PRO A 1 326 ? 18.981 13.276 -9.463 1.00 70.88 326 PRO A CA 1
ATOM 2573 C C . PRO A 1 326 ? 19.577 13.714 -8.120 1.00 70.88 326 PRO A C 1
ATOM 2575 O O . PRO A 1 326 ? 19.173 14.735 -7.574 1.00 70.88 326 PRO A O 1
ATOM 2578 N N . GLY A 1 327 ? 20.496 12.916 -7.576 1.00 70.94 327 GLY A N 1
ATOM 2579 C CA . GLY A 1 327 ? 21.127 13.196 -6.288 1.00 70.94 327 GLY A CA 1
ATOM 2580 C C . GLY A 1 327 ? 20.656 12.339 -5.108 1.00 70.94 327 GLY A C 1
ATOM 2581 O O . GLY A 1 327 ? 21.288 12.387 -4.073 1.00 70.94 327 GLY A O 1
ATOM 2582 N N . ALA A 1 328 ? 19.629 11.496 -5.208 1.00 76.38 328 ALA A N 1
ATOM 2583 C CA . ALA A 1 328 ? 19.343 10.513 -4.153 1.00 76.38 328 ALA A CA 1
ATOM 2584 C C . ALA A 1 328 ? 19.794 9.119 -4.603 1.00 76.38 328 ALA A C 1
ATOM 2586 O O . ALA A 1 328 ? 19.459 8.686 -5.708 1.00 76.38 328 ALA A O 1
ATOM 2587 N N . LYS A 1 329 ? 20.561 8.406 -3.770 1.00 83.62 329 LYS A N 1
ATOM 2588 C CA . LYS A 1 329 ? 20.890 6.999 -4.015 1.00 83.62 329 LYS A CA 1
ATOM 2589 C C . LYS A 1 329 ? 20.711 6.164 -2.748 1.00 83.62 329 LYS A C 1
ATOM 2591 O O . LYS A 1 329 ? 21.429 6.325 -1.772 1.00 83.62 329 LYS A O 1
ATOM 2596 N N . THR A 1 330 ? 19.801 5.206 -2.790 1.00 83.75 330 THR A N 1
ATOM 2597 C CA . THR A 1 330 ? 19.767 4.055 -1.893 1.00 83.75 330 THR A CA 1
ATOM 2598 C C . THR A 1 330 ? 20.961 3.152 -2.187 1.00 83.75 330 THR A C 1
ATOM 2600 O O . THR A 1 330 ? 21.116 2.660 -3.306 1.00 83.75 330 THR A O 1
ATOM 2603 N N . VAL A 1 331 ? 21.811 2.923 -1.197 1.00 85.75 331 VAL A N 1
ATOM 2604 C CA . VAL A 1 331 ? 22.920 1.970 -1.269 1.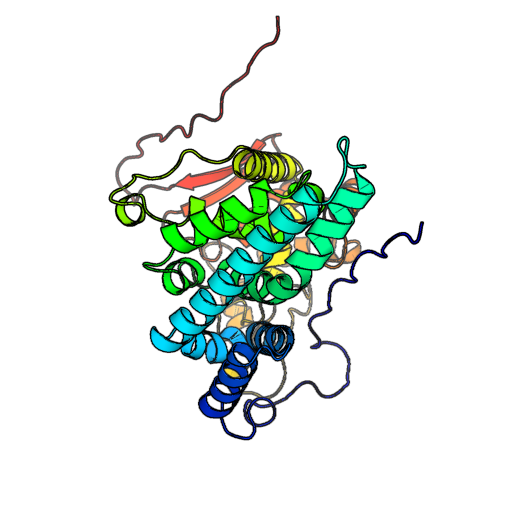00 85.75 331 VAL A CA 1
ATOM 2605 C C . VAL A 1 331 ? 22.613 0.827 -0.314 1.00 85.75 331 VAL A C 1
ATOM 2607 O O . VAL A 1 331 ? 22.083 1.037 0.774 1.00 85.75 331 VAL A O 1
ATOM 2610 N N . SER A 1 332 ? 22.921 -0.391 -0.736 1.00 85.31 332 SER A N 1
ATOM 2611 C CA . SER A 1 332 ? 22.831 -1.584 0.097 1.00 85.31 332 SER A CA 1
ATOM 2612 C C . SER A 1 332 ? 24.221 -2.198 0.196 1.00 85.31 332 SER A C 1
ATOM 2614 O O . SER A 1 332 ? 24.936 -2.238 -0.805 1.00 85.31 332 SER A O 1
ATOM 2616 N N . ASP A 1 333 ? 24.616 -2.619 1.397 1.00 89.69 333 ASP A N 1
ATOM 2617 C CA . ASP A 1 333 ? 25.959 -3.155 1.666 1.00 89.69 333 ASP A CA 1
ATOM 2618 C C . ASP A 1 333 ? 25.915 -4.414 2.548 1.00 89.69 333 ASP A C 1
ATOM 2620 O O . ASP A 1 333 ? 26.771 -4.633 3.410 1.00 89.69 333 ASP A O 1
ATOM 2624 N N . TYR A 1 334 ? 24.888 -5.253 2.382 1.00 88.19 334 TYR A N 1
ATOM 2625 C CA . TYR A 1 334 ? 24.750 -6.492 3.151 1.00 88.19 334 TYR A CA 1
ATOM 2626 C C . TYR A 1 334 ? 25.902 -7.460 2.889 1.00 88.19 334 TYR A C 1
ATOM 2628 O O . TYR A 1 334 ? 26.310 -8.176 3.804 1.00 88.19 334 TYR A O 1
ATOM 2636 N N . ALA A 1 335 ? 26.488 -7.456 1.686 1.00 77.12 335 ALA A N 1
ATOM 2637 C CA . ALA A 1 335 ? 27.666 -8.262 1.372 1.00 77.12 335 ALA A CA 1
ATOM 2638 C C . ALA A 1 335 ? 28.877 -7.951 2.275 1.00 77.12 335 ALA A C 1
ATOM 2640 O O . ALA A 1 335 ? 29.764 -8.794 2.414 1.00 77.12 335 ALA A O 1
ATOM 2641 N N . ARG A 1 336 ? 28.914 -6.772 2.911 1.00 84.06 336 ARG A N 1
ATOM 2642 C CA . ARG A 1 336 ? 29.948 -6.369 3.879 1.00 84.06 336 ARG A CA 1
ATOM 2643 C C . ARG A 1 336 ? 29.451 -6.336 5.327 1.00 84.06 336 ARG A C 1
ATOM 2645 O O . ARG A 1 336 ? 30.129 -5.789 6.192 1.00 84.06 336 ARG A O 1
ATOM 2652 N N . GLY A 1 337 ? 28.277 -6.908 5.603 1.00 82.06 337 GLY A N 1
ATOM 2653 C CA . GLY A 1 337 ? 27.636 -6.853 6.922 1.00 82.06 337 GLY A CA 1
ATOM 2654 C C . GLY A 1 337 ? 26.993 -5.500 7.245 1.00 82.06 337 GLY A C 1
ATOM 2655 O O . GLY A 1 337 ? 26.658 -5.240 8.400 1.00 82.06 337 GLY A O 1
ATOM 2656 N N . GLY A 1 338 ? 26.842 -4.632 6.242 1.00 85.88 338 GLY A N 1
ATOM 2657 C CA . GLY A 1 338 ? 26.099 -3.384 6.333 1.00 85.88 338 GLY A CA 1
ATOM 2658 C C . GLY A 1 338 ? 24.587 -3.596 6.229 1.00 85.88 338 GLY A C 1
ATOM 2659 O O . GLY A 1 338 ? 24.049 -4.658 6.534 1.00 85.88 338 GLY A O 1
ATOM 2660 N N . ARG A 1 339 ? 23.885 -2.542 5.813 1.00 85.19 339 ARG A N 1
ATOM 2661 C CA . ARG A 1 339 ? 22.425 -2.512 5.632 1.00 85.19 339 ARG A CA 1
ATOM 2662 C C . ARG A 1 339 ? 22.059 -1.495 4.557 1.00 85.19 339 ARG A C 1
ATOM 2664 O O . ARG A 1 339 ? 22.929 -0.754 4.102 1.00 85.19 339 ARG A O 1
ATOM 2671 N N . VAL A 1 340 ? 20.777 -1.405 4.219 1.00 78.56 340 VAL A N 1
ATOM 2672 C CA . VAL A 1 340 ? 20.272 -0.335 3.354 1.00 78.56 340 VAL A CA 1
ATOM 2673 C C . VAL A 1 340 ? 20.461 1.030 4.018 1.00 78.56 340 VAL A C 1
ATOM 2675 O O . VAL A 1 340 ? 20.039 1.254 5.155 1.00 78.56 340 VAL A O 1
ATOM 2678 N N . THR A 1 341 ? 21.082 1.952 3.291 1.00 81.00 341 THR A N 1
ATOM 2679 C CA . THR A 1 341 ? 21.230 3.360 3.658 1.00 81.00 341 THR A CA 1
ATOM 2680 C C . THR A 1 341 ? 20.764 4.244 2.506 1.00 81.00 341 THR A C 1
ATOM 2682 O O . THR A 1 341 ? 20.957 3.934 1.329 1.00 81.00 341 THR A O 1
ATOM 2685 N N . ILE A 1 342 ? 20.111 5.357 2.834 1.00 76.62 342 ILE A N 1
ATOM 2686 C CA . ILE A 1 342 ? 19.791 6.398 1.856 1.00 76.62 342 ILE A CA 1
ATOM 2687 C C . ILE A 1 342 ? 20.944 7.394 1.896 1.00 76.62 342 ILE A C 1
ATOM 2689 O O . ILE A 1 342 ? 21.205 7.990 2.937 1.00 76.62 342 ILE A O 1
ATOM 2693 N N . VAL A 1 343 ? 21.649 7.537 0.778 1.00 79.00 343 VAL A N 1
ATOM 2694 C CA . VAL A 1 343 ? 22.716 8.520 0.608 1.00 79.00 343 VAL A CA 1
ATOM 2695 C C . VAL A 1 343 ? 22.150 9.681 -0.198 1.00 79.00 343 VAL A C 1
ATOM 2697 O O . VAL A 1 343 ? 21.834 9.539 -1.385 1.00 79.00 343 VAL A O 1
ATOM 2700 N N . GLU A 1 344 ? 22.012 10.833 0.449 1.00 71.19 344 GLU A N 1
ATOM 2701 C CA . GLU A 1 344 ? 21.804 12.094 -0.253 1.00 71.19 344 GLU A CA 1
ATOM 2702 C C . GLU A 1 344 ? 23.136 12.491 -0.894 1.00 71.19 344 GLU A C 1
ATOM 2704 O O . GLU A 1 344 ? 24.119 12.792 -0.222 1.00 71.19 344 GLU A O 1
ATOM 2709 N N . VAL A 1 345 ? 23.196 12.421 -2.218 1.00 57.84 345 VAL A N 1
ATOM 2710 C CA . VAL A 1 345 ? 24.278 12.974 -3.024 1.00 57.84 345 VAL A CA 1
ATOM 2711 C C . VAL A 1 345 ? 23.964 14.459 -3.205 1.00 57.84 345 VAL A C 1
ATOM 2713 O O . VAL A 1 345 ? 23.038 14.805 -3.946 1.00 57.84 345 VAL A O 1
ATOM 2716 N N . PRO A 1 346 ? 24.711 15.359 -2.548 1.00 52.69 346 PRO A N 1
ATOM 2717 C CA . PRO A 1 346 ? 24.483 16.781 -2.710 1.00 52.69 346 PRO A CA 1
ATOM 2718 C C . PRO A 1 346 ? 24.645 17.147 -4.191 1.00 52.69 346 PRO A C 1
ATOM 2720 O O . PRO A 1 346 ? 25.505 16.571 -4.872 1.00 52.69 346 PRO A O 1
ATOM 2723 N N . PRO A 1 347 ? 23.827 18.074 -4.717 1.00 52.25 347 PRO A N 1
ATOM 2724 C CA . PRO A 1 347 ? 23.913 18.513 -6.103 1.00 52.25 347 PRO A CA 1
ATOM 2725 C C . PRO A 1 347 ? 25.282 19.160 -6.338 1.00 52.25 347 PRO A C 1
ATOM 2727 O O . PRO A 1 347 ? 25.481 20.326 -6.030 1.00 52.25 347 PRO A O 1
ATOM 2730 N N . THR A 1 348 ? 26.238 18.355 -6.812 1.00 50.38 348 THR A N 1
ATOM 2731 C CA . THR A 1 348 ? 27.595 18.704 -7.263 1.00 50.38 348 THR A CA 1
ATOM 2732 C C . THR A 1 348 ? 28.110 20.055 -6.756 1.00 50.38 348 THR A C 1
ATOM 2734 O O . THR A 1 348 ? 28.106 21.042 -7.488 1.00 50.38 348 THR A O 1
ATOM 2737 N N . GLY A 1 349 ? 28.573 20.085 -5.505 1.00 51.94 349 GLY A N 1
ATOM 2738 C CA . GLY A 1 349 ? 29.222 21.258 -4.927 1.00 51.94 349 GLY A CA 1
ATOM 2739 C C . GLY A 1 349 ? 29.238 21.221 -3.405 1.00 51.94 349 GLY A C 1
ATOM 2740 O O . GLY A 1 349 ? 28.402 21.852 -2.777 1.00 51.94 349 GLY A O 1
ATOM 2741 N N . VAL A 1 350 ? 30.234 20.529 -2.839 1.00 44.41 350 VAL A N 1
ATOM 2742 C CA . VAL A 1 350 ? 30.494 20.357 -1.394 1.00 44.41 350 VAL A CA 1
ATOM 2743 C C . VAL A 1 350 ? 29.561 19.347 -0.715 1.00 44.41 350 VAL A C 1
ATOM 2745 O O . VAL A 1 350 ? 28.347 19.505 -0.679 1.00 44.41 350 VAL A O 1
ATOM 2748 N N . VAL A 1 351 ? 30.162 18.287 -0.167 1.00 37.25 351 VAL A N 1
ATOM 2749 C CA . VAL A 1 351 ? 29.496 17.307 0.696 1.00 37.25 351 VAL A CA 1
ATOM 2750 C C . VAL A 1 351 ? 29.630 17.776 2.143 1.00 37.25 351 VAL A C 1
ATOM 2752 O O . VAL A 1 351 ? 30.727 17.670 2.688 1.00 37.25 351 VAL A O 1
ATOM 2755 N N . PRO A 1 352 ? 28.578 18.297 2.796 1.00 39.81 352 PRO A N 1
ATOM 2756 C CA . PRO A 1 352 ? 28.467 18.151 4.233 1.00 39.81 352 PRO A CA 1
ATOM 2757 C C . PRO A 1 352 ? 28.047 16.705 4.514 1.00 39.81 352 PRO A C 1
ATOM 2759 O O . PRO A 1 352 ? 27.034 16.222 4.012 1.00 39.81 352 PRO A O 1
ATOM 2762 N N . GLU A 1 353 ? 28.872 16.001 5.277 1.00 34.50 353 GLU A N 1
ATOM 2763 C CA . GLU A 1 353 ? 28.581 14.683 5.829 1.00 34.50 353 GLU A CA 1
ATOM 2764 C C . GLU A 1 353 ? 27.402 14.843 6.804 1.00 34.50 353 GLU A C 1
ATOM 2766 O O . GLU A 1 353 ? 27.567 15.219 7.963 1.00 34.50 353 GLU A O 1
ATOM 2771 N N . LEU A 1 354 ? 26.175 14.669 6.309 1.00 32.50 354 LEU A N 1
ATOM 2772 C CA . LEU A 1 354 ? 25.009 14.483 7.164 1.00 32.50 354 LEU A CA 1
ATOM 2773 C C . LEU A 1 354 ? 25.099 13.061 7.713 1.00 32.50 354 LEU A C 1
ATOM 2775 O O . LEU A 1 354 ? 24.560 12.112 7.144 1.00 32.50 354 LEU A O 1
ATOM 2779 N N . ASP A 1 355 ? 25.812 12.930 8.831 1.00 30.78 355 ASP A N 1
ATOM 2780 C CA . ASP A 1 355 ? 25.636 11.814 9.745 1.00 30.78 355 ASP A CA 1
ATOM 2781 C C . ASP A 1 355 ? 24.170 11.834 10.191 1.00 30.78 355 ASP A C 1
ATOM 2783 O O . ASP A 1 355 ? 23.783 12.480 11.168 1.00 30.78 355 ASP A O 1
ATOM 2787 N N . ILE A 1 356 ? 23.324 11.080 9.491 1.00 33.88 356 ILE A N 1
ATOM 2788 C CA . ILE A 1 356 ? 22.217 10.425 10.172 1.00 33.88 356 ILE A CA 1
ATOM 2789 C C . ILE A 1 356 ? 22.913 9.515 11.179 1.00 33.88 356 ILE A C 1
ATOM 2791 O O . ILE A 1 356 ? 23.341 8.411 10.835 1.00 33.88 356 ILE A O 1
ATOM 2795 N N . ILE A 1 357 ? 23.102 10.024 12.401 1.00 30.25 357 ILE A N 1
ATOM 2796 C CA . ILE A 1 357 ? 23.600 9.256 13.534 1.00 30.25 357 ILE A CA 1
ATOM 2797 C C . ILE A 1 357 ? 22.595 8.135 13.734 1.00 30.25 357 ILE A C 1
ATOM 2799 O O . ILE A 1 357 ? 21.585 8.257 14.421 1.00 30.25 357 ILE A O 1
ATOM 2803 N N . VAL A 1 358 ? 22.877 7.010 13.105 1.00 34.75 358 VAL A N 1
ATOM 2804 C CA . VAL A 1 358 ? 22.437 5.747 13.636 1.00 34.75 358 VAL A CA 1
ATOM 2805 C C . VAL A 1 358 ? 23.420 5.451 14.738 1.00 34.75 358 VAL A C 1
ATOM 2807 O O . VAL A 1 358 ? 24.607 5.274 14.473 1.00 34.75 358 VAL A O 1
ATOM 2810 N N . GLU A 1 359 ? 22.900 5.465 15.960 1.00 27.52 359 GLU A N 1
ATOM 2811 C CA . GLU A 1 359 ? 23.608 5.144 17.190 1.00 27.52 359 GLU A CA 1
ATOM 2812 C C . GLU A 1 359 ? 24.670 4.064 16.955 1.00 27.52 359 GLU A C 1
ATOM 2814 O O . GLU A 1 359 ? 24.382 2.880 16.751 1.00 27.52 359 GLU A O 1
ATOM 2819 N N . LYS A 1 360 ? 25.933 4.501 16.963 1.00 34.12 360 LYS A N 1
ATOM 2820 C CA . LYS A 1 360 ? 27.078 3.618 17.123 1.00 34.12 360 LYS A CA 1
ATOM 2821 C C . LYS A 1 360 ? 27.002 3.061 18.543 1.00 34.12 360 LYS A C 1
ATOM 2823 O O . LYS A 1 360 ? 27.136 3.811 19.498 1.00 34.12 360 LYS A O 1
ATOM 2828 N N . HIS A 1 361 ? 26.814 1.748 18.636 1.00 32.66 361 HIS A N 1
ATOM 2829 C CA . HIS A 1 361 ? 27.189 0.893 19.762 1.00 32.66 361 HIS A CA 1
ATOM 2830 C C . HIS A 1 361 ? 26.815 1.377 21.175 1.00 32.66 361 HIS A C 1
ATOM 2832 O O . HIS A 1 361 ? 27.595 2.040 21.854 1.00 32.66 361 HIS A O 1
ATOM 2838 N N . THR A 1 362 ? 25.707 0.857 21.708 1.00 26.64 362 THR A N 1
ATOM 2839 C CA . THR A 1 362 ? 25.650 0.553 23.143 1.00 26.64 362 THR A CA 1
ATOM 2840 C C . THR A 1 362 ? 26.454 -0.725 23.381 1.00 26.64 362 THR A C 1
ATOM 2842 O O . THR A 1 362 ? 25.983 -1.833 23.128 1.00 26.64 362 THR A O 1
ATOM 2845 N N . THR A 1 363 ? 27.696 -0.572 23.830 1.00 27.91 363 THR A N 1
ATOM 2846 C CA . THR A 1 363 ? 28.424 -1.651 24.501 1.00 27.91 363 THR A CA 1
ATOM 2847 C C . THR A 1 363 ? 27.762 -1.856 25.859 1.00 27.91 363 THR A C 1
ATOM 2849 O O . THR A 1 363 ? 27.780 -0.954 26.694 1.00 27.91 363 THR A O 1
ATOM 2852 N N . ILE A 1 364 ? 27.144 -3.015 26.067 1.00 27.70 364 ILE A N 1
ATOM 2853 C CA . ILE A 1 364 ? 26.718 -3.454 27.398 1.00 27.70 364 ILE A CA 1
ATOM 2854 C C . ILE A 1 364 ? 27.996 -3.857 28.147 1.00 27.70 364 ILE A C 1
ATOM 2856 O O . ILE A 1 364 ? 28.709 -4.748 27.680 1.00 27.70 364 ILE A O 1
ATOM 2860 N N . ILE A 1 365 ? 28.295 -3.174 29.256 1.00 34.50 365 ILE A N 1
ATOM 2861 C CA . ILE A 1 365 ? 29.155 -3.700 30.328 1.00 34.50 365 ILE A CA 1
ATOM 2862 C C . ILE A 1 365 ? 28.238 -4.342 31.360 1.00 34.50 365 ILE A C 1
ATOM 2864 O O . ILE A 1 365 ? 27.237 -3.677 31.719 1.00 34.50 365 ILE A O 1
#

Mean predicted aligned error: 6.8 Å

Foldseek 3Di:
DPPDDPDQPPDLPAPPPPDDPQAVCSVVVPDLLVVVVVLLVCVLVLHPCLVVLLNCCLQPVVSSLVNCLPPVNLCSLLVSLLVLLLVLLVQLVVVVVPDDPPDDPVNLLVSSCVSCVSNLSSLSSLCCQQPPLLHDPCSNVSSCPLPLQVSLVSLVSSVVSHPCCVVRPVSSLVSSLSSLVVDDQVSNPPVTRDDDDPSSVVVVVVVVVLQLQLQLLLLVLLLSQQSQQAANQPRHHQNNQPDGDGFDADPQLSRGGHSDPVSLVCQCPPPPQRVVVLSNLSNVLVVFDDSSDDSVRRSVRCVVVVRDSVSSQSSSQNSPCSPPDVQWGFGQDVNVSGGTDIGRRPPPDDDDPPPPPPDDDPDDD

Sequence (365 aa):
MRESLPAEPHLPAGDLAGGWPRSLEELFPEGTDRTLRSLLNLLEADFPVGATILDRLSGFRPFVLPFLATPEHRARIIAKLLARARAATSEISSSFAKLRPPVLPAVHDRLTEGHTKPIEHLVQLLLFIFAHADRGVDDGLMFVAGREPELFGVLNALIERIRDPLKTHDPLVRLIGLIWSGSPDTNWAPTGRPDMPPYIWETFRRELTKQKDPYIALGSSLLEQTMRRSCHACRKPVHEKETSGGFARCANCRAVRYCSRQCQRADWSRPAYPHKDVCGMLRELFAFADMQMSEETFALTCAAHAFPLGHVDRLIEWACNREAAPGAKTVSDYARGGRVTIVEVPPTGVVPELDIIVEKHTTII